Protein AF-A0A954MLD9-F1 (afdb_monomer_lite)

Foldseek 3Di:
DPPDDDPPPPDDDDDQDAALWDCDFQTDPPVLSVVLQVLLVVLAQQLFQAEEEQEDDDALQNVLQVVCQVVLQVLCVVLVHHYDYDHHADAALGAGHQEYEGGDQEDDPVRRVYAHHHLYEYETRYQALPQRHNPDDGPHQNNVSSRRHQKYKYFNHGDDSHQQQFFHSCLVVCLLLFAFNSRSRVVRHNHPPGMHIYHDRRRRSNHFFKAWPAQQDDQPDADAAKDWTDTDMDGPPPWDFQWKWKDKQNHTQDIGGPVDIDMDGCVVDDFAKIKIKMWGFTPDPNRGIYIDIDIHGHDYDD

Radius of gyration: 22.2 Å; chains: 1; bounding box: 56×37×62 Å

Sequence (302 aa):
PNGAPTADPRAPRYLLSTVLACTTGRGTTVDEALAGLRRTVEADGTHPSGTIYFERNKDVRSTTREWAFHNAARQLQQLGVNAVVEDGVIPQNQPDVAGAVIGTANFDWSKSGSTILAGAIVEHLTSFGGAMASSAGQTPLTEFLKHGAAGASGTVTEPYAIQAKFPSPFVHVHYVSGCTLVEAFYQSVTGPYQLLIVGDPLAQPWRRNFSMANMGVNTDTPLSGTVTIQPETESTEEISPAVWELYVDGQVVAAVKAADPLRWDTGRHGNGKHVLTVIARGNDRVQSIARSVLTVTVANAE

pLDDT: mean 94.09, std 6.47, range [60.91, 98.88]

Secondary structure (DSSP, 8-state):
--S-----TTS--PPP--BS---STTS--HHHHHHHHHHHHTTTT-----EEEEEE-SSHHHHHHHHHHHHHHHHHHHTT-EEEEEESSS--S-TTEEEEEEE-S---SGGG---EEEEEEEEEE-SSTT--STT--SPPTHHHHHTT-SEEEEESS---S-GGGS--TTHHHHHHTT--HHHHHHHH-S-GGGEEEEE-TT--TT---EEEEE-----SS-B-SEEEE--EEEESS---EEEEEEEETTEEEEEEETTS-EEEEGGGS-SEEEEEEEEEEESSTT--EEEEEEEEEE----

Structure (mmCIF, N/CA/C/O backbone):
data_AF-A0A954MLD9-F1
#
_entry.id   AF-A0A954MLD9-F1
#
loop_
_atom_site.group_PDB
_atom_site.id
_atom_site.type_symbol
_atom_site.label_atom_id
_atom_site.label_alt_id
_atom_site.label_comp_id
_atom_site.label_asym_id
_atom_site.label_entity_id
_atom_site.label_seq_id
_atom_site.pdbx_PDB_ins_code
_atom_site.Cartn_x
_atom_site.Cartn_y
_atom_site.Cartn_z
_atom_site.occupancy
_atom_site.B_iso_or_equiv
_atom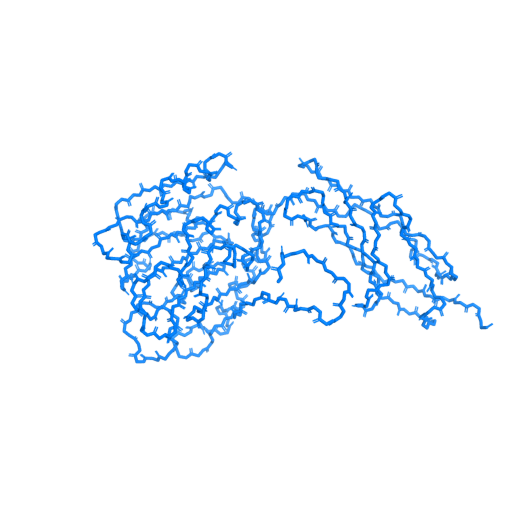_site.auth_seq_id
_atom_site.auth_comp_id
_atom_site.auth_asym_id
_atom_site.auth_atom_id
_atom_site.pdbx_PDB_model_num
ATOM 1 N N . PRO A 1 1 ? -21.170 11.539 -9.679 1.00 60.91 1 PRO A N 1
ATOM 2 C CA . PRO A 1 1 ? -20.338 11.304 -8.473 1.00 60.91 1 PRO A CA 1
ATOM 3 C C . PRO A 1 1 ? -19.258 12.389 -8.351 1.00 60.91 1 PRO A C 1
ATOM 5 O O . PRO A 1 1 ? -18.479 12.561 -9.278 1.00 60.91 1 PRO A O 1
ATOM 8 N N . ASN A 1 2 ? -19.242 13.147 -7.253 1.00 61.75 2 ASN A N 1
ATOM 9 C CA . ASN A 1 2 ? -18.217 14.166 -6.960 1.00 61.75 2 ASN A CA 1
ATOM 10 C C . ASN A 1 2 ? -17.065 13.616 -6.093 1.00 61.75 2 ASN A C 1
ATOM 12 O O . ASN A 1 2 ? -16.232 14.386 -5.631 1.00 61.75 2 ASN A O 1
ATOM 16 N N . GLY A 1 3 ? -17.050 12.302 -5.837 1.00 63.91 3 GLY A N 1
ATOM 17 C CA . GLY A 1 3 ? -16.047 11.632 -5.007 1.00 63.91 3 GLY A CA 1
ATOM 18 C C . GLY A 1 3 ? -16.242 11.795 -3.496 1.00 63.91 3 GLY A C 1
ATOM 19 O O . GLY A 1 3 ? -15.462 11.233 -2.737 1.00 63.91 3 GLY A O 1
ATOM 20 N N . ALA A 1 4 ? -17.270 12.521 -3.039 1.00 69.25 4 ALA A N 1
ATOM 21 C CA . ALA A 1 4 ? -17.536 12.678 -1.614 1.00 69.25 4 ALA A CA 1
ATOM 22 C C . ALA A 1 4 ? -18.182 11.405 -1.024 1.00 69.25 4 ALA A C 1
ATOM 24 O O . ALA A 1 4 ? -19.128 10.878 -1.625 1.00 69.25 4 ALA A O 1
ATOM 25 N N . PRO A 1 5 ? -17.729 10.926 0.152 1.00 69.38 5 PRO A N 1
ATOM 26 C CA . PRO A 1 5 ? -18.410 9.863 0.882 1.00 69.38 5 PRO A CA 1
ATOM 27 C C . PRO A 1 5 ? -19.872 10.230 1.168 1.00 69.38 5 PRO A C 1
ATOM 29 O O . PRO A 1 5 ? -20.193 11.385 1.448 1.00 69.38 5 PRO A O 1
ATOM 32 N N . THR A 1 6 ? -20.768 9.246 1.122 1.00 76.56 6 THR A N 1
ATOM 33 C CA . THR A 1 6 ? -22.191 9.430 1.432 1.00 76.56 6 THR A CA 1
ATOM 34 C C . THR A 1 6 ? -22.744 8.207 2.150 1.00 76.56 6 THR A C 1
ATOM 36 O O . THR A 1 6 ? -22.334 7.079 1.880 1.00 76.56 6 THR A O 1
ATOM 39 N N . ALA A 1 7 ? -23.689 8.440 3.060 1.00 77.75 7 ALA A N 1
ATOM 40 C CA . ALA A 1 7 ? -24.429 7.385 3.743 1.00 77.75 7 ALA A CA 1
ATOM 41 C C . ALA A 1 7 ? -25.584 6.819 2.893 1.00 77.75 7 ALA A C 1
ATOM 43 O O . ALA A 1 7 ? -26.243 5.878 3.328 1.00 77.75 7 ALA A O 1
ATOM 44 N N . ASP A 1 8 ? -25.852 7.374 1.699 1.00 83.06 8 ASP A N 1
ATOM 45 C CA . ASP A 1 8 ? -26.883 6.846 0.799 1.00 83.06 8 ASP A CA 1
ATOM 46 C C . ASP A 1 8 ? -26.492 5.430 0.334 1.00 83.06 8 ASP A C 1
ATOM 48 O O . ASP A 1 8 ? -25.513 5.277 -0.402 1.00 83.06 8 ASP A O 1
ATOM 52 N N . PRO A 1 9 ? -27.249 4.381 0.706 1.00 78.12 9 PRO A N 1
ATOM 53 C CA . PRO A 1 9 ? -26.913 3.006 0.348 1.00 78.12 9 PRO A CA 1
ATOM 54 C C . PRO A 1 9 ? -26.989 2.737 -1.161 1.00 78.12 9 PRO A C 1
ATOM 56 O O . PRO A 1 9 ? -26.477 1.717 -1.617 1.00 78.12 9 PRO A O 1
ATOM 59 N N . ARG A 1 10 ? -27.615 3.631 -1.939 1.00 85.50 10 ARG A N 1
ATOM 60 C CA . ARG A 1 10 ? -27.702 3.550 -3.405 1.00 85.50 10 ARG A CA 1
ATOM 61 C C . ARG A 1 10 ? -26.491 4.167 -4.099 1.00 85.50 10 ARG A C 1
ATOM 63 O O . ARG A 1 10 ? -26.367 4.052 -5.318 1.00 85.50 10 ARG A O 1
ATOM 70 N N . ALA A 1 11 ? -25.631 4.870 -3.363 1.00 82.75 11 ALA A N 1
ATOM 71 C CA . ALA A 1 11 ? -24.453 5.484 -3.944 1.00 82.75 11 ALA A CA 1
ATOM 72 C C . ALA A 1 11 ? -23.476 4.416 -4.466 1.00 82.75 11 ALA A C 1
ATOM 74 O O . ALA A 1 11 ? -23.322 3.363 -3.838 1.00 82.75 11 ALA A O 1
ATOM 75 N N . PRO A 1 12 ? -22.785 4.673 -5.593 1.00 79.69 12 PRO A N 1
ATOM 76 C CA . PRO A 1 12 ? -21.762 3.766 -6.090 1.00 79.69 12 PRO A CA 1
ATOM 77 C C . PRO A 1 12 ? -20.683 3.533 -5.031 1.00 79.69 12 PRO A C 1
ATOM 79 O O . PRO A 1 12 ? -20.099 4.484 -4.510 1.00 79.69 12 PRO A O 1
ATOM 82 N N . ARG A 1 13 ? -20.403 2.262 -4.736 1.00 77.44 13 ARG A N 1
ATOM 83 C CA . ARG A 1 13 ? -19.264 1.861 -3.909 1.00 77.44 13 ARG A CA 1
ATOM 84 C C . ARG A 1 13 ? -18.100 1.540 -4.829 1.00 77.44 13 ARG A C 1
ATOM 86 O O . ARG A 1 13 ? -18.171 0.593 -5.607 1.00 77.44 13 ARG A O 1
ATOM 93 N N . TYR A 1 14 ? -17.046 2.336 -4.743 1.00 76.50 14 TYR A N 1
ATOM 94 C CA . TYR A 1 14 ? -15.803 2.047 -5.442 1.00 76.50 14 TYR A CA 1
ATOM 95 C C . TYR A 1 14 ? -14.957 1.153 -4.544 1.00 76.50 14 TYR A C 1
ATOM 97 O O . TYR A 1 14 ? -14.627 1.533 -3.424 1.00 76.50 14 TYR A O 1
ATOM 105 N N . LEU A 1 15 ? -14.660 -0.051 -5.023 1.00 82.12 15 LEU A N 1
ATOM 106 C CA . LEU A 1 15 ? -13.742 -0.964 -4.360 1.00 82.12 15 LEU A CA 1
ATOM 107 C C . LEU A 1 15 ? -12.412 -0.914 -5.098 1.00 82.12 15 LEU A C 1
ATOM 109 O O . LEU A 1 15 ? -12.363 -1.041 -6.323 1.00 82.12 15 LEU A O 1
ATOM 113 N N . LEU A 1 16 ? -11.348 -0.711 -4.334 1.00 90.31 16 LEU A N 1
ATOM 114 C CA . LEU A 1 16 ? -9.990 -0.875 -4.818 1.00 90.31 16 LEU A CA 1
ATOM 115 C C . LEU A 1 16 ? -9.662 -2.371 -4.797 1.00 90.31 16 LEU A C 1
ATOM 117 O O . LEU A 1 16 ? -10.051 -3.072 -3.862 1.00 90.31 16 LEU A O 1
ATOM 121 N N . SER A 1 17 ? -8.981 -2.877 -5.822 1.00 91.19 17 SER A N 1
ATOM 122 C CA . SER A 1 17 ? -8.672 -4.306 -5.917 1.00 91.19 17 SER A CA 1
ATOM 123 C C . SER A 1 17 ? -7.288 -4.556 -6.493 1.00 91.19 17 SER A C 1
ATOM 125 O O . SER A 1 17 ? -6.897 -3.928 -7.476 1.00 91.19 17 SER A O 1
ATOM 127 N N . THR A 1 18 ? -6.597 -5.541 -5.932 1.00 94.94 18 THR A N 1
ATOM 128 C CA . THR A 1 18 ? -5.393 -6.147 -6.502 1.00 94.94 18 THR A CA 1
ATOM 129 C C . THR A 1 18 ? -5.569 -7.659 -6.539 1.00 94.94 18 THR A C 1
ATOM 131 O O . THR A 1 18 ? -6.361 -8.235 -5.787 1.00 94.94 18 THR A O 1
ATOM 134 N N . VAL A 1 19 ? -4.829 -8.323 -7.419 1.00 96.81 19 VAL A N 1
ATOM 135 C CA . VAL A 1 19 ? -4.611 -9.766 -7.310 1.00 96.81 19 VAL A CA 1
ATOM 136 C C . VAL A 1 19 ? -3.438 -9.980 -6.355 1.00 96.81 19 VAL A C 1
ATOM 138 O O . VAL A 1 19 ? -2.376 -9.417 -6.571 1.00 96.81 19 VAL A O 1
ATOM 141 N N . LEU A 1 20 ? -3.588 -10.797 -5.310 1.00 97.25 20 LEU A N 1
ATOM 142 C CA . LEU A 1 20 ? -2.489 -11.013 -4.352 1.00 97.25 20 LEU A CA 1
ATOM 143 C C . LEU A 1 20 ? -1.261 -11.647 -5.021 1.00 97.25 20 LEU A C 1
ATOM 145 O O . LEU A 1 20 ? -0.136 -11.204 -4.822 1.00 97.25 20 LEU A O 1
ATOM 149 N N . ALA A 1 21 ? -1.495 -12.671 -5.842 1.00 97.19 21 ALA A N 1
ATOM 150 C CA . ALA A 1 21 ? -0.488 -13.314 -6.674 1.00 97.19 21 ALA A CA 1
ATOM 151 C C . ALA A 1 21 ? -1.154 -14.079 -7.823 1.00 97.19 21 ALA A C 1
ATOM 153 O O . ALA A 1 21 ? -2.272 -14.583 -7.692 1.00 97.19 21 ALA A O 1
ATOM 154 N N . CYS A 1 22 ? -0.445 -14.222 -8.939 1.00 96.31 22 CYS A N 1
ATOM 155 C CA .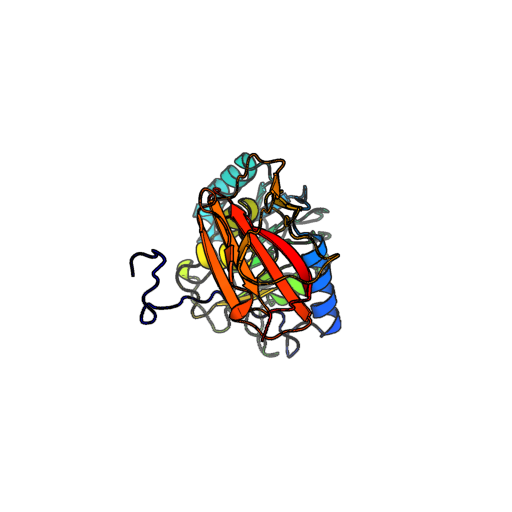 CYS A 1 22 ? -0.798 -15.179 -9.984 1.00 96.31 22 CYS A CA 1
ATOM 156 C C . CYS A 1 22 ? 0.083 -16.416 -9.808 1.00 96.31 22 CYS A C 1
ATOM 158 O O . CYS A 1 22 ? 1.293 -16.308 -9.965 1.00 96.31 22 CYS A O 1
ATOM 160 N N . THR A 1 23 ? -0.508 -17.575 -9.505 1.00 96.25 23 THR A N 1
ATOM 161 C CA . THR A 1 23 ? 0.237 -18.807 -9.169 1.00 96.25 23 THR A CA 1
ATOM 162 C C . THR A 1 23 ? 0.217 -19.877 -10.265 1.00 96.25 23 THR A C 1
ATOM 164 O O . THR A 1 23 ? 0.507 -21.048 -10.031 1.00 96.25 23 THR A O 1
ATOM 167 N N . THR A 1 24 ? -0.165 -19.490 -11.481 1.00 92.69 24 THR A N 1
ATOM 168 C CA . THR A 1 24 ? -0.255 -20.376 -12.649 1.00 92.69 24 THR A CA 1
ATOM 169 C C . THR A 1 24 ? 0.378 -19.717 -13.873 1.00 92.69 24 THR A C 1
ATOM 171 O O . THR A 1 24 ? 0.584 -18.502 -13.903 1.00 92.69 24 THR A O 1
ATOM 174 N N . GLY A 1 25 ? 0.699 -20.514 -14.897 1.00 93.44 25 GLY A N 1
ATOM 175 C CA . GLY A 1 25 ? 1.288 -20.012 -16.140 1.00 93.44 25 GLY A CA 1
ATOM 176 C C . GLY A 1 25 ? 2.636 -19.329 -15.901 1.00 93.44 25 GLY A C 1
ATOM 177 O O . GLY A 1 25 ? 3.557 -19.949 -15.379 1.00 93.44 25 GLY A O 1
ATOM 178 N N . ARG A 1 26 ? 2.747 -18.047 -16.266 1.00 94.75 26 ARG A N 1
ATOM 179 C CA . ARG A 1 26 ? 3.949 -17.212 -16.040 1.00 94.75 26 ARG A CA 1
ATOM 180 C C . ARG A 1 26 ? 4.014 -16.594 -14.631 1.00 94.75 26 ARG A C 1
ATOM 182 O O . ARG A 1 26 ? 4.772 -15.655 -14.396 1.00 94.75 26 ARG A O 1
ATOM 189 N N . GLY A 1 27 ? 3.192 -17.102 -13.720 1.00 95.00 27 GLY A N 1
ATOM 190 C CA . GLY A 1 27 ? 3.084 -16.706 -12.325 1.00 95.00 27 GLY A CA 1
ATOM 191 C C . GLY A 1 27 ? 4.309 -16.988 -11.451 1.00 95.00 27 GLY A C 1
ATOM 192 O O . GLY A 1 27 ? 5.372 -17.404 -11.922 1.00 95.00 27 GLY A O 1
ATOM 193 N N . THR A 1 28 ? 4.124 -16.760 -10.156 1.00 96.75 28 THR A N 1
ATOM 194 C CA . THR A 1 28 ? 4.993 -17.247 -9.080 1.00 96.75 28 THR A CA 1
ATOM 195 C C . THR A 1 28 ? 4.547 -18.641 -8.633 1.00 96.75 28 THR A C 1
ATOM 197 O O . THR A 1 28 ? 3.448 -19.093 -8.956 1.00 96.75 28 THR A O 1
ATOM 200 N N . THR A 1 29 ? 5.360 -19.332 -7.845 1.00 97.31 29 THR A N 1
ATOM 201 C CA . THR A 1 29 ? 4.864 -20.451 -7.032 1.00 97.31 29 THR A CA 1
ATOM 202 C C . THR A 1 29 ? 4.018 -19.928 -5.860 1.00 97.31 29 THR A C 1
ATOM 204 O O . THR A 1 29 ? 3.991 -18.727 -5.572 1.00 97.31 29 THR A O 1
ATOM 207 N N . VAL A 1 30 ? 3.303 -20.825 -5.171 1.00 97.94 30 VAL A N 1
ATOM 208 C CA . VAL A 1 30 ? 2.573 -20.472 -3.937 1.00 97.94 30 VAL A CA 1
ATOM 209 C C . VAL A 1 30 ? 3.545 -20.049 -2.833 1.00 97.94 30 VAL A C 1
ATOM 211 O O . VAL A 1 30 ? 3.277 -19.075 -2.135 1.00 97.94 30 VAL A O 1
ATOM 214 N N . ASP A 1 31 ? 4.689 -20.724 -2.708 1.00 97.94 31 ASP A N 1
ATOM 215 C CA . ASP A 1 31 ? 5.694 -20.402 -1.691 1.00 97.94 31 ASP A CA 1
ATOM 216 C C . ASP A 1 31 ? 6.342 -19.039 -1.948 1.00 97.94 31 ASP A C 1
ATOM 218 O O . ASP A 1 31 ? 6.458 -18.236 -1.024 1.00 97.94 31 ASP A O 1
ATOM 222 N N . GLU A 1 32 ? 6.679 -18.734 -3.206 1.00 97.69 32 GLU A N 1
ATOM 223 C CA . GLU A 1 32 ? 7.150 -17.404 -3.617 1.00 97.69 32 GLU A CA 1
ATOM 224 C C . GLU A 1 32 ? 6.112 -16.320 -3.296 1.00 97.69 32 GLU A C 1
ATOM 226 O O . GLU A 1 32 ? 6.462 -15.276 -2.749 1.00 97.69 32 GLU A O 1
ATOM 231 N N . ALA A 1 33 ? 4.829 -16.575 -3.581 1.00 97.81 33 ALA A N 1
ATOM 232 C CA . ALA A 1 33 ? 3.753 -15.633 -3.282 1.00 97.81 33 ALA A CA 1
ATOM 233 C C . ALA A 1 33 ? 3.624 -15.368 -1.773 1.00 97.81 33 ALA A C 1
ATOM 235 O O . ALA A 1 33 ? 3.580 -14.216 -1.344 1.00 97.81 33 ALA A O 1
ATOM 236 N N . LEU A 1 34 ? 3.595 -16.422 -0.953 1.00 98.12 34 LEU A N 1
ATOM 237 C CA . LEU A 1 34 ? 3.505 -16.290 0.503 1.00 98.12 34 LEU A CA 1
ATOM 238 C C . LEU A 1 34 ? 4.737 -15.597 1.092 1.00 98.12 34 LEU A C 1
ATOM 240 O O . LEU A 1 34 ? 4.596 -14.769 1.992 1.00 98.12 34 LEU A O 1
ATOM 244 N N . ALA A 1 35 ? 5.934 -15.916 0.594 1.00 97.94 35 ALA A N 1
ATOM 245 C CA . ALA A 1 35 ? 7.171 -15.268 1.014 1.00 97.94 35 ALA A CA 1
ATOM 246 C C . ALA A 1 35 ? 7.173 -13.774 0.656 1.00 97.94 35 ALA A C 1
ATOM 248 O O . ALA A 1 35 ? 7.493 -12.949 1.511 1.00 97.94 35 ALA A O 1
ATOM 249 N N . GLY A 1 36 ? 6.750 -13.416 -0.561 1.00 97.31 36 GLY A N 1
ATOM 250 C CA . GLY A 1 36 ? 6.640 -12.024 -1.006 1.00 97.31 36 GLY A CA 1
ATOM 251 C C . GLY A 1 36 ? 5.645 -11.204 -0.179 1.00 97.31 36 GLY A C 1
ATOM 252 O O . GLY A 1 36 ? 5.965 -10.094 0.246 1.00 97.31 36 GLY A O 1
ATOM 253 N N . LEU A 1 37 ? 4.470 -11.767 0.127 1.00 97.31 37 LEU A N 1
ATOM 254 C CA . LEU A 1 37 ? 3.472 -11.105 0.979 1.00 97.31 37 LEU A CA 1
ATOM 255 C C . LEU A 1 37 ? 3.995 -10.901 2.409 1.00 97.31 37 LEU A C 1
ATOM 257 O O . LEU A 1 37 ? 3.907 -9.800 2.941 1.00 97.31 37 LEU A O 1
ATOM 261 N N . ARG A 1 38 ? 4.613 -11.922 3.021 1.00 97.81 38 ARG A N 1
ATOM 262 C CA . ARG A 1 38 ? 5.209 -11.797 4.367 1.00 97.81 38 ARG A CA 1
ATOM 263 C C . ARG A 1 38 ? 6.307 -10.737 4.413 1.00 97.81 38 ARG A C 1
ATOM 265 O O . ARG A 1 38 ? 6.295 -9.892 5.299 1.00 97.81 38 ARG A O 1
ATOM 272 N N . ARG A 1 39 ? 7.196 -10.741 3.416 1.00 97.25 39 ARG A N 1
ATOM 273 C CA . ARG A 1 39 ? 8.247 -9.728 3.257 1.00 97.25 39 ARG A CA 1
ATOM 274 C C . ARG A 1 39 ? 7.673 -8.316 3.140 1.00 97.25 39 ARG A C 1
ATOM 276 O O . ARG A 1 39 ? 8.288 -7.360 3.593 1.00 97.25 39 ARG A O 1
ATOM 283 N N . THR A 1 40 ? 6.516 -8.178 2.503 1.00 96.56 40 THR A N 1
ATOM 284 C CA . THR A 1 40 ? 5.863 -6.881 2.327 1.00 96.56 40 THR A CA 1
ATOM 285 C C . THR A 1 40 ? 5.303 -6.350 3.642 1.00 96.56 40 THR A C 1
ATOM 287 O O . THR A 1 40 ? 5.550 -5.194 3.966 1.00 96.56 40 THR A O 1
ATOM 290 N N . VAL A 1 41 ? 4.665 -7.208 4.444 1.00 95.69 41 VAL A N 1
ATOM 291 C CA . VAL A 1 41 ? 4.177 -6.851 5.789 1.00 95.69 41 VAL A CA 1
ATOM 292 C C . VAL A 1 41 ? 5.311 -6.347 6.687 1.00 95.69 41 VAL A C 1
ATOM 294 O O . VAL A 1 41 ? 5.126 -5.398 7.443 1.00 95.69 41 VAL A O 1
ATOM 297 N N . GLU A 1 42 ? 6.503 -6.940 6.589 1.00 96.19 42 GLU A N 1
ATOM 298 C CA . GLU A 1 42 ? 7.684 -6.510 7.352 1.00 96.19 42 GLU A CA 1
ATOM 299 C C . GLU A 1 42 ? 8.185 -5.106 6.971 1.00 96.19 42 GLU A C 1
ATOM 301 O O . GLU A 1 42 ? 8.936 -4.505 7.736 1.00 96.19 42 GLU A O 1
ATOM 306 N N . ALA A 1 43 ? 7.784 -4.569 5.813 1.00 96.88 43 ALA A N 1
ATOM 307 C CA . ALA A 1 43 ? 8.200 -3.248 5.350 1.00 96.88 43 ALA A CA 1
ATOM 308 C C . ALA A 1 43 ? 7.325 -2.106 5.886 1.00 96.88 43 ALA A C 1
ATOM 310 O O . ALA A 1 43 ? 7.752 -0.949 5.837 1.00 96.88 43 ALA A O 1
ATOM 311 N N . ASP A 1 44 ? 6.118 -2.393 6.374 1.00 95.38 44 ASP A N 1
ATOM 312 C CA . ASP A 1 44 ? 5.148 -1.367 6.756 1.00 95.38 44 ASP A CA 1
ATOM 313 C C . ASP A 1 44 ? 5.673 -0.449 7.863 1.00 95.38 44 ASP A C 1
ATOM 315 O O . ASP A 1 44 ? 6.047 -0.891 8.947 1.00 95.38 44 ASP A O 1
ATOM 319 N N . GLY A 1 45 ? 5.672 0.858 7.593 1.00 94.06 45 GLY A N 1
ATOM 320 C CA . GLY A 1 45 ? 6.167 1.876 8.526 1.00 94.06 45 GLY A CA 1
ATOM 321 C C . GLY A 1 45 ? 7.676 1.847 8.782 1.00 94.06 45 GLY A C 1
ATOM 322 O O . GLY A 1 45 ? 8.141 2.542 9.679 1.00 94.06 45 GLY A O 1
ATOM 323 N N . THR A 1 46 ? 8.455 1.076 8.016 1.00 95.62 46 THR A N 1
ATOM 324 C CA . THR A 1 46 ? 9.922 1.029 8.174 1.00 95.62 46 THR A CA 1
ATOM 325 C C . THR A 1 46 ? 10.645 2.206 7.526 1.00 95.62 46 THR A C 1
ATOM 327 O O . THR A 1 46 ? 11.812 2.431 7.837 1.00 95.62 46 THR A O 1
ATOM 330 N N . HIS A 1 47 ? 9.971 2.948 6.636 1.00 95.50 47 HIS A N 1
ATOM 331 C CA . HIS A 1 47 ? 10.524 4.093 5.896 1.00 95.50 47 HIS A CA 1
ATOM 332 C C . HIS A 1 47 ? 11.868 3.746 5.217 1.00 95.50 47 HIS A C 1
ATOM 334 O O . HIS A 1 47 ? 12.905 4.317 5.561 1.00 95.50 47 HIS A O 1
ATOM 340 N N . PRO A 1 48 ? 11.886 2.795 4.259 1.00 95.81 48 PRO A N 1
ATOM 341 C CA . PRO A 1 48 ? 13.133 2.280 3.696 1.00 95.81 48 PRO A CA 1
ATOM 342 C C . PRO A 1 48 ? 13.959 3.390 3.025 1.00 95.81 48 PRO A C 1
ATOM 344 O O . PRO A 1 48 ? 13.444 4.164 2.219 1.00 95.81 48 PRO A O 1
ATOM 347 N N . SER A 1 49 ? 15.263 3.435 3.322 1.00 94.19 49 SER A N 1
ATOM 348 C CA . SER A 1 49 ? 16.193 4.503 2.906 1.00 94.19 49 SER A CA 1
ATOM 349 C C . SER A 1 49 ? 16.756 4.358 1.483 1.00 94.19 49 SER A C 1
ATOM 351 O O . SER A 1 49 ? 17.766 4.984 1.161 1.00 94.19 49 SER A O 1
ATOM 353 N N . GLY A 1 50 ? 16.159 3.494 0.659 1.00 97.44 50 GLY A N 1
ATOM 354 C CA . GLY A 1 50 ? 16.634 3.207 -0.694 1.00 97.44 50 GLY A CA 1
ATOM 355 C C . GLY A 1 50 ? 16.258 4.266 -1.728 1.00 97.44 50 GLY A C 1
ATOM 356 O O . GLY A 1 50 ? 15.734 5.333 -1.401 1.00 97.44 50 GLY A O 1
ATOM 357 N N . THR A 1 51 ? 16.501 3.944 -2.996 1.00 98.81 51 THR A N 1
ATOM 358 C CA . THR A 1 51 ? 16.321 4.859 -4.129 1.00 98.81 51 THR A CA 1
ATOM 359 C C . THR A 1 51 ? 15.195 4.411 -5.058 1.00 98.81 51 THR A C 1
ATOM 361 O O . THR A 1 51 ? 15.031 3.224 -5.349 1.00 98.81 51 THR A O 1
ATOM 364 N N . ILE A 1 52 ? 14.403 5.375 -5.532 1.00 98.88 52 ILE A N 1
ATOM 365 C CA . ILE A 1 52 ? 13.384 5.180 -6.568 1.00 98.88 52 ILE A CA 1
ATOM 366 C C . ILE A 1 52 ? 13.955 5.597 -7.927 1.00 98.88 52 ILE A C 1
ATOM 368 O O . ILE A 1 52 ? 14.353 6.749 -8.115 1.00 98.88 52 ILE A O 1
ATOM 372 N N . TYR A 1 53 ? 13.971 4.671 -8.883 1.00 98.81 53 TYR A N 1
ATOM 373 C CA . TYR A 1 53 ? 14.609 4.861 -10.187 1.00 98.81 53 TYR A CA 1
ATOM 374 C C . TYR A 1 53 ? 13.588 5.101 -11.301 1.00 98.81 53 TYR A C 1
ATOM 376 O O . TYR A 1 53 ? 12.613 4.364 -11.459 1.00 98.81 53 TYR A O 1
ATOM 384 N N . PHE A 1 54 ? 13.831 6.119 -12.118 1.00 98.75 54 PHE A N 1
ATOM 385 C CA . PHE A 1 54 ? 13.085 6.390 -13.342 1.00 98.75 54 PHE A CA 1
ATOM 386 C C . PHE A 1 54 ? 14.002 6.139 -14.539 1.00 98.75 54 PHE A C 1
ATOM 388 O O . PHE A 1 54 ? 14.846 6.974 -14.871 1.00 98.75 54 PHE A O 1
ATOM 395 N N . GLU A 1 55 ? 13.829 4.981 -15.173 1.00 98.50 55 GLU A N 1
ATOM 396 C CA . GLU A 1 55 ? 14.672 4.516 -16.276 1.00 98.50 55 GLU A CA 1
ATOM 397 C C . GLU A 1 55 ? 14.243 5.165 -17.591 1.00 98.50 55 GLU A C 1
ATOM 399 O O . GLU A 1 55 ? 13.175 4.866 -18.141 1.00 98.50 55 GLU A O 1
ATOM 404 N N . ARG A 1 56 ? 15.081 6.064 -18.107 1.00 98.50 56 ARG A N 1
ATOM 405 C CA . ARG A 1 56 ? 14.869 6.760 -19.372 1.00 98.50 56 ARG A CA 1
ATOM 406 C C . ARG A 1 56 ? 15.607 6.056 -20.501 1.00 98.50 56 ARG A C 1
ATOM 408 O O . ARG A 1 56 ? 16.815 5.862 -20.481 1.00 98.50 56 ARG A O 1
ATOM 415 N N . ASN A 1 57 ? 14.883 5.740 -21.562 1.00 97.88 57 ASN A N 1
ATOM 416 C CA . ASN A 1 57 ? 15.461 5.283 -22.817 1.00 97.88 57 ASN A CA 1
ATOM 417 C C . ASN A 1 57 ? 14.586 5.679 -24.015 1.00 97.88 57 ASN A C 1
ATOM 419 O O . ASN A 1 57 ? 13.542 6.318 -23.876 1.00 97.88 57 ASN A O 1
ATOM 423 N N . LYS A 1 58 ? 15.037 5.294 -25.213 1.00 97.38 58 LYS A N 1
ATOM 424 C CA . LYS A 1 58 ? 14.414 5.654 -26.494 1.00 97.38 58 LYS A CA 1
ATOM 425 C C . LYS A 1 58 ? 13.199 4.791 -26.874 1.00 97.38 58 LYS A C 1
ATOM 427 O O . LYS A 1 58 ? 12.594 5.057 -27.910 1.00 97.38 58 LYS A O 1
ATOM 432 N N . ASP A 1 59 ? 12.845 3.760 -26.101 1.00 96.12 59 ASP A N 1
ATOM 433 C CA . ASP A 1 59 ? 11.640 2.957 -26.347 1.00 96.12 59 ASP A CA 1
ATOM 434 C C . ASP A 1 59 ? 10.389 3.801 -26.057 1.00 96.12 59 ASP A C 1
ATOM 436 O O . ASP A 1 59 ? 10.329 4.538 -25.070 1.00 96.12 59 ASP A O 1
ATOM 440 N N . VAL A 1 60 ? 9.352 3.665 -26.891 1.00 94.56 60 VAL A N 1
ATOM 441 C CA . VAL A 1 60 ? 8.052 4.327 -26.692 1.00 94.56 60 VAL A CA 1
ATOM 442 C C . VAL A 1 60 ? 7.455 4.029 -25.311 1.00 94.56 60 VAL A C 1
ATOM 444 O O . VAL A 1 60 ? 6.763 4.864 -24.728 1.00 94.56 60 VAL A O 1
ATOM 447 N N . ARG A 1 61 ? 7.768 2.861 -24.743 1.00 94.19 61 ARG A N 1
ATOM 448 C CA . ARG A 1 61 ? 7.376 2.438 -23.394 1.00 94.19 61 ARG A CA 1
ATOM 449 C C . ARG A 1 61 ? 7.993 3.287 -22.277 1.00 94.19 61 ARG A C 1
ATOM 451 O O . ARG A 1 61 ? 7.426 3.386 -21.186 1.00 94.19 61 ARG A O 1
ATOM 458 N N . SER A 1 62 ? 9.152 3.883 -22.533 1.00 96.00 62 SER A N 1
ATOM 459 C CA . SER A 1 62 ? 9.799 4.855 -21.651 1.00 96.00 62 SER A CA 1
ATOM 460 C C . SER A 1 62 ? 9.297 6.266 -21.959 1.00 96.00 62 SER A C 1
ATOM 462 O O . SER A 1 62 ? 8.712 6.919 -21.093 1.00 96.00 62 SER A O 1
ATOM 464 N N . THR A 1 63 ? 9.429 6.713 -23.213 1.00 96.44 63 THR A N 1
ATOM 465 C CA . THR A 1 63 ? 9.172 8.114 -23.602 1.00 96.44 63 THR A CA 1
ATOM 466 C C . THR A 1 63 ? 7.731 8.566 -23.340 1.00 96.44 63 THR A C 1
ATOM 468 O O . THR A 1 63 ? 7.494 9.730 -23.026 1.00 96.44 63 THR A O 1
ATOM 471 N N . THR A 1 64 ? 6.762 7.641 -23.354 1.00 94.69 64 THR A N 1
ATOM 472 C CA . THR A 1 64 ? 5.353 7.910 -22.999 1.00 94.69 64 THR A CA 1
ATOM 473 C C . THR A 1 64 ? 5.172 8.416 -21.555 1.00 94.69 64 THR A C 1
ATOM 475 O O . THR A 1 64 ? 4.227 9.160 -21.282 1.00 94.69 64 THR A O 1
ATOM 478 N N . ARG A 1 65 ? 6.076 8.058 -20.629 1.00 95.25 65 ARG A N 1
ATOM 479 C CA . ARG A 1 65 ? 6.049 8.476 -19.211 1.00 95.25 65 ARG A CA 1
ATOM 480 C C . ARG A 1 65 ? 7.064 9.563 -18.862 1.00 95.25 65 ARG A C 1
ATOM 482 O O . ARG A 1 65 ? 6.957 10.163 -17.794 1.00 95.25 65 ARG A O 1
ATOM 489 N N . GLU A 1 66 ? 8.014 9.840 -19.752 1.00 96.62 66 GLU A N 1
ATOM 490 C CA . GLU A 1 66 ? 9.171 10.698 -19.472 1.00 96.62 66 GLU A CA 1
ATOM 491 C C . GLU A 1 66 ? 8.786 12.121 -19.041 1.00 96.62 66 GLU A C 1
ATOM 493 O O . GLU A 1 66 ? 9.445 12.709 -18.183 1.00 96.62 66 GLU A O 1
ATOM 498 N N . TRP A 1 67 ? 7.659 12.641 -19.545 1.00 96.88 67 TRP A N 1
ATOM 499 C CA . TRP A 1 67 ? 7.112 13.952 -19.167 1.00 96.88 67 TRP A CA 1
ATOM 500 C C . TRP A 1 67 ? 6.960 14.147 -17.645 1.00 96.88 67 TRP A C 1
ATOM 502 O O . TRP A 1 67 ? 6.974 15.282 -17.166 1.00 96.88 67 TRP A O 1
ATOM 512 N N . ALA A 1 68 ? 6.810 13.059 -16.881 1.00 97.62 68 ALA A N 1
ATOM 513 C CA . ALA A 1 68 ? 6.601 13.089 -15.438 1.00 97.62 68 ALA A CA 1
ATOM 514 C C . ALA A 1 68 ? 7.856 12.771 -14.606 1.00 97.62 68 ALA A C 1
ATOM 516 O O . ALA A 1 68 ? 7.867 13.108 -13.423 1.00 97.62 68 ALA A O 1
ATOM 517 N N . PHE A 1 69 ? 8.909 12.172 -15.176 1.00 98.56 69 PHE A N 1
ATOM 518 C CA . PHE A 1 69 ? 10.037 11.611 -14.410 1.00 98.56 69 PHE A CA 1
ATOM 519 C C . PHE A 1 69 ? 10.707 12.633 -13.488 1.00 98.56 69 PHE A C 1
ATOM 521 O O . PHE A 1 69 ? 10.746 12.448 -12.274 1.00 98.56 69 PHE A O 1
ATOM 528 N N . HIS A 1 70 ? 11.171 13.758 -14.038 1.00 98.62 70 HIS A N 1
ATOM 529 C CA . HIS A 1 70 ? 11.863 14.775 -13.241 1.00 98.62 70 HIS A CA 1
ATOM 530 C C . HIS A 1 70 ? 10.961 15.442 -12.192 1.00 98.62 70 HIS A C 1
ATOM 532 O O . HIS A 1 70 ? 11.440 15.824 -11.124 1.00 98.62 70 HIS A O 1
ATOM 538 N N . ASN A 1 71 ? 9.662 15.579 -12.467 1.00 98.62 71 ASN A N 1
ATOM 539 C CA . ASN A 1 71 ? 8.720 16.170 -11.516 1.00 98.62 71 ASN A CA 1
ATOM 540 C C . ASN A 1 71 ? 8.387 15.205 -10.373 1.00 98.62 71 ASN A C 1
ATOM 542 O O . ASN A 1 71 ? 8.338 15.638 -9.223 1.00 98.62 71 ASN A O 1
ATOM 546 N N . ALA A 1 72 ? 8.205 13.915 -10.670 1.00 98.69 72 ALA A N 1
ATOM 547 C CA . ALA A 1 72 ? 8.016 12.881 -9.658 1.00 98.69 72 ALA A CA 1
ATOM 548 C C . ALA A 1 72 ? 9.266 12.745 -8.777 1.00 98.69 72 ALA A C 1
ATOM 550 O O . ALA A 1 72 ? 9.154 12.822 -7.556 1.00 98.69 72 ALA A O 1
ATOM 551 N N . ALA A 1 73 ? 10.459 12.663 -9.379 1.00 98.81 73 ALA A N 1
ATOM 552 C CA . ALA A 1 73 ? 11.723 12.593 -8.646 1.00 98.81 73 ALA A CA 1
ATOM 553 C C . ALA A 1 73 ? 11.923 13.791 -7.703 1.00 98.81 73 ALA A C 1
ATOM 555 O O . ALA A 1 73 ? 12.270 13.611 -6.539 1.00 98.81 73 ALA A O 1
ATOM 556 N N . ARG A 1 74 ? 11.627 15.016 -8.161 1.00 98.75 74 ARG A N 1
ATOM 557 C CA . ARG A 1 74 ? 11.710 16.221 -7.318 1.00 98.75 74 ARG A CA 1
ATOM 558 C C . ARG A 1 74 ? 10.757 16.164 -6.121 1.00 98.75 74 ARG A C 1
ATOM 560 O O . ARG A 1 74 ? 11.146 16.557 -5.027 1.00 98.75 74 ARG A O 1
ATOM 567 N N . GLN A 1 75 ? 9.521 15.701 -6.317 1.00 98.75 75 GLN A N 1
ATOM 568 C CA . GLN A 1 75 ? 8.550 15.573 -5.223 1.00 98.75 75 GLN A CA 1
ATOM 569 C C . GLN A 1 75 ? 8.971 14.499 -4.216 1.00 98.75 75 GLN A C 1
ATOM 571 O O . GLN A 1 75 ? 8.864 14.722 -3.017 1.00 98.75 75 GLN A O 1
ATOM 576 N N . LEU A 1 76 ? 9.516 13.374 -4.683 1.00 98.69 76 LEU A N 1
ATOM 577 C CA . LEU A 1 76 ? 10.071 12.336 -3.810 1.00 98.69 76 LEU A CA 1
ATOM 578 C C . LEU A 1 76 ? 11.227 12.865 -2.954 1.00 98.69 76 LEU A C 1
ATOM 580 O O . LEU A 1 76 ? 11.234 12.665 -1.744 1.00 98.69 76 LEU A O 1
ATOM 584 N N . GLN A 1 77 ? 12.142 13.628 -3.556 1.00 98.44 77 GLN A N 1
ATOM 585 C CA . GLN A 1 77 ? 13.247 14.268 -2.836 1.00 98.44 77 GLN A CA 1
ATOM 586 C C . GLN A 1 77 ? 12.748 15.284 -1.794 1.00 98.44 77 GLN A C 1
ATOM 588 O O . GLN A 1 77 ? 13.303 15.367 -0.702 1.00 98.44 77 GLN A O 1
ATOM 593 N N . GLN A 1 78 ? 11.674 16.027 -2.088 1.00 98.00 78 GLN A N 1
ATOM 594 C CA . GLN A 1 78 ? 11.023 16.923 -1.117 1.00 98.00 78 GLN A CA 1
ATOM 595 C C . GLN A 1 78 ? 10.365 16.168 0.045 1.00 98.00 78 GLN A C 1
ATOM 597 O O . GLN A 1 78 ? 10.265 16.713 1.141 1.00 98.00 78 GLN A O 1
ATOM 602 N N . LEU A 1 79 ? 9.940 14.925 -0.188 1.00 95.81 79 LEU A N 1
ATOM 603 C CA . LEU A 1 79 ? 9.436 14.007 0.835 1.00 95.81 79 LEU A CA 1
ATOM 604 C C . LEU A 1 79 ? 10.564 13.251 1.563 1.00 95.81 79 LEU A C 1
ATOM 606 O O . LEU A 1 79 ? 10.279 12.401 2.399 1.00 95.81 79 LEU A O 1
ATOM 610 N N . GLY A 1 80 ? 11.834 13.551 1.269 1.00 96.69 80 GLY A N 1
ATOM 611 C CA . GLY A 1 80 ? 12.992 12.941 1.927 1.00 96.69 80 GLY A CA 1
ATOM 612 C C . GLY A 1 80 ? 13.399 11.569 1.382 1.00 96.69 80 GLY A C 1
ATOM 613 O O . GLY A 1 80 ? 14.212 10.897 2.009 1.00 96.69 80 GLY A O 1
ATOM 614 N N . VAL A 1 81 ? 12.871 11.148 0.227 1.00 98.31 81 VAL A N 1
ATOM 615 C CA . VAL A 1 81 ? 13.214 9.868 -0.415 1.00 98.31 81 VAL A CA 1
ATOM 616 C C . VAL A 1 81 ? 14.157 10.088 -1.595 1.00 98.31 81 VAL A C 1
ATOM 618 O O . VAL A 1 81 ? 13.954 10.983 -2.421 1.00 98.31 81 VAL A O 1
ATOM 621 N N . ASN A 1 82 ? 15.186 9.244 -1.701 1.00 98.50 82 ASN A N 1
ATOM 622 C CA . ASN A 1 82 ? 16.119 9.280 -2.821 1.00 98.50 82 ASN A CA 1
ATOM 623 C C . ASN A 1 82 ? 15.397 8.910 -4.120 1.00 98.50 82 ASN A C 1
ATOM 625 O O . ASN A 1 82 ? 14.686 7.908 -4.199 1.00 98.50 82 ASN A O 1
ATOM 629 N N . ALA A 1 83 ? 15.600 9.714 -5.159 1.00 98.69 83 ALA A N 1
ATOM 630 C CA . ALA A 1 83 ? 15.037 9.458 -6.474 1.00 98.69 83 ALA A CA 1
ATOM 631 C C . ALA A 1 83 ? 15.995 9.897 -7.578 1.00 98.69 83 ALA A C 1
ATOM 633 O O . ALA A 1 83 ? 16.555 10.998 -7.512 1.00 98.69 83 ALA A O 1
ATOM 634 N N . VAL A 1 84 ? 16.148 9.051 -8.595 1.00 98.38 84 VAL A N 1
ATOM 635 C CA . VAL A 1 84 ? 17.085 9.245 -9.707 1.00 98.38 84 VAL A CA 1
ATOM 636 C C . VAL A 1 84 ? 16.358 9.060 -11.033 1.00 98.38 84 VAL A C 1
ATOM 638 O O . VAL A 1 84 ? 15.590 8.120 -11.207 1.00 98.38 84 VAL A O 1
ATOM 641 N N . VAL A 1 85 ? 16.602 9.974 -11.972 1.00 98.75 85 VAL A N 1
ATOM 642 C CA . VAL A 1 85 ? 16.256 9.798 -13.387 1.00 98.75 85 VAL A CA 1
ATOM 643 C C . VAL A 1 85 ? 17.560 9.517 -14.120 1.00 98.75 85 VAL A C 1
ATOM 645 O O . VAL A 1 85 ? 18.438 10.382 -14.123 1.00 98.75 85 VAL A O 1
ATOM 648 N N . GLU A 1 86 ? 17.691 8.343 -14.725 1.00 98.06 86 GLU A N 1
ATOM 649 C CA . GLU A 1 86 ? 18.920 7.928 -15.410 1.00 98.06 86 GLU A CA 1
ATOM 650 C C . GLU A 1 86 ? 18.644 7.297 -16.770 1.00 98.06 86 GLU A C 1
ATOM 652 O O . GLU A 1 86 ? 17.528 6.871 -17.058 1.00 98.06 86 GLU A O 1
ATOM 657 N N . ASP A 1 87 ? 19.661 7.294 -17.634 1.00 98.38 87 ASP A N 1
ATOM 658 C CA . ASP A 1 87 ? 19.567 6.661 -18.943 1.00 98.38 87 ASP A CA 1
ATOM 659 C C . ASP A 1 87 ? 19.846 5.159 -18.818 1.00 98.38 87 ASP A C 1
ATOM 661 O O . ASP A 1 87 ? 20.967 4.752 -18.511 1.00 98.38 87 ASP A O 1
ATOM 665 N N . GLY A 1 88 ? 18.834 4.337 -19.087 1.00 96.94 88 GLY A N 1
ATOM 666 C CA . GLY A 1 88 ? 18.893 2.908 -18.813 1.00 96.94 88 GLY A CA 1
ATOM 667 C C . GLY A 1 88 ? 17.595 2.157 -19.109 1.00 96.94 88 GLY A C 1
ATOM 668 O O . GLY A 1 88 ? 16.609 2.694 -19.626 1.00 96.94 88 GLY A O 1
ATOM 669 N N . VAL A 1 89 ? 17.639 0.849 -18.864 1.00 96.81 89 VAL A N 1
ATOM 670 C CA . VAL A 1 89 ? 16.494 -0.057 -19.048 1.00 96.81 89 VAL A CA 1
ATOM 671 C C . VAL A 1 89 ? 15.962 -0.526 -17.700 1.00 96.81 89 VAL A C 1
ATOM 673 O O . VAL A 1 89 ? 14.753 -0.530 -17.500 1.00 96.81 89 VAL A O 1
ATOM 676 N N . ILE A 1 90 ? 16.862 -0.936 -16.808 1.00 98.00 90 ILE A N 1
ATOM 677 C CA . ILE A 1 90 ? 16.609 -1.302 -15.413 1.00 98.00 90 ILE A CA 1
ATOM 678 C C . ILE A 1 90 ? 17.809 -0.825 -14.578 1.00 98.00 90 ILE A C 1
ATOM 680 O O . ILE A 1 90 ? 18.923 -0.846 -15.126 1.00 98.00 90 ILE A O 1
ATOM 684 N N . PRO A 1 91 ? 17.625 -0.520 -13.279 1.00 98.12 91 PRO A N 1
ATOM 685 C CA . PRO A 1 91 ? 18.716 -0.062 -12.421 1.00 98.12 91 PRO A CA 1
ATOM 686 C C . PRO A 1 91 ? 19.836 -1.101 -12.367 1.00 98.12 91 PRO A C 1
ATOM 688 O O . PRO A 1 91 ? 19.559 -2.288 -12.172 1.00 98.12 91 PRO A O 1
ATOM 691 N N . GLN A 1 92 ? 21.094 -0.686 -12.526 1.00 98.38 92 GLN A N 1
ATOM 692 C CA . GLN A 1 92 ? 22.258 -1.587 -12.567 1.00 98.38 92 GLN A CA 1
ATOM 693 C C . GLN A 1 92 ? 23.116 -1.479 -11.302 1.00 98.38 92 GLN A C 1
ATOM 695 O O . GLN A 1 92 ? 23.552 -0.390 -10.942 1.00 98.38 92 GLN A O 1
ATOM 700 N N . ASN A 1 93 ? 23.443 -2.621 -10.693 1.00 98.19 93 ASN A N 1
ATOM 701 C CA . ASN A 1 93 ? 24.305 -2.766 -9.515 1.00 98.19 93 ASN A CA 1
ATOM 702 C C . ASN A 1 93 ? 23.855 -1.927 -8.305 1.00 98.19 93 ASN A C 1
ATOM 704 O O . ASN A 1 93 ? 24.691 -1.424 -7.555 1.00 98.19 93 ASN A O 1
ATOM 708 N N . GLN A 1 94 ? 22.541 -1.770 -8.123 1.00 98.12 94 GLN A N 1
ATOM 709 C CA . GLN A 1 94 ? 21.963 -0.952 -7.056 1.00 98.12 94 GLN A CA 1
ATOM 710 C C . GLN A 1 94 ? 21.540 -1.825 -5.864 1.00 98.12 94 GLN A C 1
ATOM 712 O O . GLN A 1 94 ? 20.678 -2.694 -6.021 1.00 98.12 94 GLN A O 1
ATOM 717 N N . PRO A 1 95 ? 22.103 -1.634 -4.659 1.00 97.31 95 PRO A N 1
ATOM 718 C CA . PRO A 1 95 ? 21.808 -2.490 -3.508 1.00 97.31 95 PRO A CA 1
ATOM 719 C C . PRO A 1 95 ? 20.447 -2.199 -2.849 1.00 97.31 95 PRO A C 1
ATOM 721 O O . PRO A 1 95 ? 20.037 -2.932 -1.951 1.00 97.31 95 PRO A O 1
ATOM 724 N N . ASP A 1 96 ? 19.765 -1.130 -3.253 1.00 97.31 96 ASP A N 1
ATOM 725 C CA . ASP A 1 96 ? 18.707 -0.487 -2.476 1.00 97.31 96 ASP A CA 1
ATOM 726 C C . ASP A 1 96 ? 17.554 0.053 -3.344 1.00 97.31 96 ASP A C 1
ATOM 728 O O . ASP A 1 96 ? 17.055 1.157 -3.124 1.00 97.31 96 ASP A O 1
ATOM 732 N N . VAL A 1 97 ? 17.074 -0.722 -4.322 1.00 98.75 97 VAL A N 1
ATOM 733 C CA . VAL A 1 97 ? 15.936 -0.317 -5.166 1.00 98.75 97 VAL A CA 1
ATOM 734 C C . VAL A 1 97 ? 14.641 -0.291 -4.341 1.00 98.75 97 VAL A C 1
ATOM 736 O O . VAL A 1 97 ? 14.008 -1.324 -4.117 1.00 98.75 97 VAL A O 1
ATOM 739 N N . ALA A 1 98 ? 14.226 0.900 -3.904 1.00 98.56 98 ALA A N 1
ATOM 740 C CA . ALA A 1 98 ? 12.968 1.156 -3.189 1.00 98.56 98 ALA A CA 1
ATOM 741 C C . ALA A 1 98 ? 11.763 1.308 -4.136 1.00 98.56 98 ALA A C 1
ATOM 743 O O . ALA A 1 98 ? 10.606 1.245 -3.714 1.00 98.56 98 ALA A O 1
ATOM 744 N N . GLY A 1 99 ? 12.024 1.478 -5.430 1.00 98.75 99 GLY A N 1
ATOM 745 C CA . GLY A 1 99 ? 11.029 1.383 -6.486 1.00 98.75 99 GLY A CA 1
ATOM 746 C C . GLY A 1 99 ? 11.634 1.655 -7.856 1.00 98.75 99 GLY A C 1
ATOM 747 O O . GLY A 1 99 ? 12.735 2.199 -7.947 1.00 98.75 99 GLY A O 1
ATOM 748 N N . ALA A 1 100 ? 10.932 1.283 -8.924 1.00 98.69 100 ALA A N 1
ATOM 749 C CA . ALA A 1 100 ? 11.345 1.686 -10.264 1.00 98.69 100 ALA A CA 1
ATOM 750 C C . ALA A 1 100 ? 10.186 1.800 -11.258 1.00 98.69 100 ALA A C 1
ATOM 752 O O . ALA A 1 100 ? 9.211 1.045 -11.193 1.00 98.69 100 ALA A O 1
ATOM 753 N N . VAL A 1 101 ? 10.366 2.707 -12.219 1.00 98.25 101 VAL A N 1
ATOM 754 C CA . VAL A 1 101 ? 9.513 2.904 -13.395 1.00 98.25 101 VAL A CA 1
ATOM 755 C C . VAL A 1 101 ? 10.312 2.522 -14.638 1.00 98.25 101 VAL A C 1
ATOM 757 O O . VAL A 1 101 ? 11.242 3.230 -15.021 1.00 98.25 101 VAL A O 1
ATOM 760 N N . ILE A 1 102 ? 9.946 1.406 -15.273 1.00 97.56 102 ILE A N 1
ATOM 761 C CA . ILE A 1 102 ? 10.736 0.779 -16.347 1.00 97.56 102 ILE A CA 1
ATOM 762 C C . ILE A 1 102 ? 9.969 0.738 -17.665 1.00 97.56 102 ILE A C 1
ATOM 764 O O . ILE A 1 102 ? 8.824 0.289 -17.717 1.00 97.56 102 ILE A O 1
ATOM 768 N N . GLY A 1 103 ? 10.571 1.179 -18.769 1.00 95.56 103 GLY A N 1
ATOM 769 C CA . GLY A 1 103 ? 9.959 1.134 -20.103 1.00 95.56 103 GLY A CA 1
ATOM 770 C C . GLY A 1 103 ? 10.735 0.257 -21.077 1.00 95.56 103 GLY A C 1
ATOM 771 O O . GLY A 1 103 ? 11.632 0.758 -21.745 1.00 95.56 103 GLY A O 1
ATOM 772 N N . THR A 1 104 ? 10.389 -1.029 -21.183 1.00 95.12 104 THR A N 1
ATOM 773 C CA . THR A 1 104 ? 10.990 -1.967 -22.151 1.00 95.12 104 THR A CA 1
ATOM 774 C C . THR A 1 104 ? 10.096 -3.187 -22.373 1.00 95.12 104 THR A C 1
ATOM 776 O O . THR A 1 104 ? 9.287 -3.546 -21.519 1.00 95.12 104 THR A O 1
ATOM 779 N N . ALA A 1 105 ? 10.247 -3.847 -23.523 1.00 94.06 105 ALA A N 1
ATOM 780 C CA . ALA A 1 105 ? 9.567 -5.106 -23.810 1.00 94.06 105 ALA A CA 1
ATOM 781 C C . ALA A 1 105 ? 10.125 -6.284 -22.997 1.00 94.06 105 ALA A C 1
ATOM 783 O O . ALA A 1 105 ? 9.355 -7.119 -22.528 1.00 94.06 105 ALA A O 1
ATOM 784 N N . ASN A 1 106 ? 11.451 -6.349 -22.861 1.00 95.31 106 ASN A N 1
ATOM 785 C CA . ASN A 1 106 ? 12.169 -7.469 -22.263 1.00 95.31 106 ASN A CA 1
ATOM 786 C C . ASN A 1 106 ? 13.354 -6.968 -21.439 1.00 95.31 106 ASN A C 1
ATOM 788 O O . ASN A 1 106 ? 14.019 -6.000 -21.812 1.00 95.31 106 ASN A O 1
ATOM 792 N N . PHE A 1 107 ? 13.615 -7.660 -20.339 1.00 95.25 107 PHE A N 1
ATOM 793 C CA . PHE A 1 107 ? 14.748 -7.446 -19.446 1.00 95.25 107 PHE A CA 1
ATOM 794 C C . PHE A 1 107 ? 15.020 -8.727 -18.650 1.00 95.25 107 PHE A C 1
ATOM 796 O O . PHE A 1 107 ? 14.208 -9.654 -18.653 1.00 95.25 107 PHE A O 1
ATOM 803 N N . ASP A 1 108 ? 16.165 -8.752 -17.977 1.00 95.38 108 ASP A N 1
ATOM 804 C CA . ASP A 1 108 ? 16.604 -9.825 -17.089 1.00 95.38 108 ASP A CA 1
ATOM 805 C C . ASP A 1 108 ? 17.023 -9.175 -15.769 1.00 95.38 108 ASP A C 1
ATOM 807 O O . ASP A 1 108 ? 18.077 -8.533 -15.703 1.00 95.38 108 ASP A O 1
ATOM 811 N N . TRP A 1 109 ? 16.166 -9.265 -14.745 1.00 97.19 109 TRP A N 1
ATOM 812 C CA . TRP A 1 109 ? 16.451 -8.615 -13.466 1.00 97.19 109 TRP A CA 1
ATOM 813 C C . TRP A 1 109 ? 17.657 -9.258 -12.779 1.00 97.19 109 TRP A C 1
ATOM 815 O O . TRP A 1 109 ? 18.484 -8.551 -12.206 1.00 97.19 109 TRP A O 1
ATOM 825 N N . SER A 1 110 ? 17.817 -10.579 -12.896 1.00 96.50 110 SER A N 1
ATOM 826 C CA . SER A 1 110 ? 18.919 -11.318 -12.271 1.00 96.50 110 SER A CA 1
ATOM 827 C C . SER A 1 110 ? 20.305 -10.827 -12.713 1.00 96.50 110 SER A C 1
ATOM 829 O O . SER A 1 110 ? 21.235 -10.782 -11.907 1.00 96.50 110 SER A O 1
ATOM 831 N N . LYS A 1 111 ? 20.439 -10.379 -13.969 1.00 97.31 111 LYS A N 1
ATOM 832 C CA . LYS A 1 111 ? 21.693 -9.831 -14.517 1.00 97.31 111 LYS A CA 1
ATOM 833 C C . LYS A 1 111 ? 21.976 -8.383 -14.134 1.00 97.31 111 LYS A C 1
ATOM 835 O O . LYS A 1 111 ? 23.080 -7.918 -14.395 1.00 97.31 111 LYS A O 1
ATOM 840 N N . SER A 1 112 ? 21.015 -7.677 -13.540 1.00 97.75 112 SER A N 1
ATOM 841 C CA . SER A 1 112 ? 21.210 -6.280 -13.142 1.00 97.75 112 SER A CA 1
ATOM 842 C C . SER A 1 112 ? 22.212 -6.114 -12.002 1.00 97.75 112 SER A C 1
ATOM 844 O O . SER A 1 112 ? 22.797 -5.047 -11.864 1.00 97.75 112 SER A O 1
ATOM 846 N N . GLY A 1 113 ? 22.379 -7.136 -11.154 1.00 97.88 113 GLY A N 1
ATOM 847 C CA . GLY A 1 113 ? 23.108 -7.008 -9.889 1.00 97.88 113 GLY A CA 1
ATOM 848 C C . GLY A 1 113 ? 22.379 -6.161 -8.835 1.00 97.88 113 GLY A C 1
ATOM 849 O O . GLY A 1 113 ? 22.970 -5.850 -7.804 1.00 97.88 113 GLY A O 1
ATOM 850 N N . SER A 1 114 ? 21.120 -5.782 -9.077 1.00 98.50 114 SER A N 1
ATOM 851 C CA . SER A 1 114 ? 20.343 -4.907 -8.199 1.00 98.50 114 SER A CA 1
ATOM 852 C C . SER A 1 114 ? 19.439 -5.676 -7.236 1.00 98.50 114 SER A C 1
ATOM 854 O O . SER A 1 114 ? 18.886 -6.729 -7.562 1.00 98.50 114 SER A O 1
ATOM 856 N N . THR A 1 115 ? 19.238 -5.113 -6.047 1.00 98.38 115 THR A N 1
ATOM 857 C CA . THR A 1 115 ? 18.397 -5.677 -4.986 1.00 98.38 115 THR A CA 1
ATOM 858 C C . THR A 1 115 ? 17.152 -4.821 -4.788 1.00 98.38 115 THR A C 1
ATOM 860 O O . THR A 1 115 ? 17.248 -3.624 -4.530 1.00 98.38 115 THR A O 1
ATOM 863 N N . ILE A 1 116 ? 15.973 -5.442 -4.890 1.00 98.62 116 ILE A N 1
ATOM 864 C CA . ILE A 1 116 ? 14.688 -4.794 -4.607 1.00 98.62 116 ILE A CA 1
ATOM 865 C C . ILE A 1 116 ? 14.456 -4.806 -3.097 1.00 98.62 116 ILE A C 1
ATOM 867 O O . ILE A 1 116 ? 14.485 -5.867 -2.469 1.00 98.62 116 ILE A O 1
ATOM 871 N N . LEU A 1 117 ? 14.195 -3.649 -2.495 1.00 98.44 117 LEU A N 1
ATOM 872 C CA . LEU A 1 117 ? 13.889 -3.532 -1.068 1.00 98.44 117 LEU A CA 1
ATOM 873 C C . LEU A 1 117 ? 12.476 -4.024 -0.734 1.00 98.44 117 LEU A C 1
ATOM 875 O O . LEU A 1 117 ? 11.616 -4.181 -1.602 1.00 98.44 117 LEU A O 1
ATOM 879 N N . ALA A 1 118 ? 12.250 -4.348 0.538 1.00 98.06 118 ALA A N 1
ATOM 880 C CA . ALA A 1 118 ? 10.937 -4.753 1.029 1.00 98.06 118 ALA A CA 1
ATOM 881 C C . ALA A 1 118 ? 9.954 -3.589 0.878 1.00 98.06 118 ALA A C 1
ATOM 883 O O . ALA A 1 118 ? 10.325 -2.432 1.064 1.00 98.06 118 ALA A O 1
ATOM 884 N N . GLY A 1 119 ? 8.721 -3.889 0.467 1.00 98.06 119 GLY A N 1
ATOM 885 C CA . GLY A 1 119 ? 7.715 -2.857 0.230 1.00 98.06 119 GLY A CA 1
ATOM 886 C C . GLY A 1 119 ? 7.805 -2.152 -1.129 1.00 98.06 119 GLY A C 1
ATOM 887 O O . GLY A 1 119 ? 6.895 -1.399 -1.455 1.00 98.06 119 GLY A O 1
ATOM 888 N N . ALA A 1 120 ? 8.836 -2.384 -1.948 1.00 98.69 120 ALA A N 1
ATOM 889 C CA . ALA A 1 120 ? 9.026 -1.648 -3.198 1.00 98.69 120 ALA A CA 1
ATOM 890 C C . ALA A 1 120 ? 7.932 -1.926 -4.245 1.00 98.69 120 ALA A C 1
ATOM 892 O O . ALA A 1 120 ? 7.595 -3.081 -4.519 1.00 98.69 120 ALA A O 1
ATOM 893 N N . ILE A 1 121 ? 7.446 -0.867 -4.898 1.00 98.75 121 ILE A N 1
ATOM 894 C CA . ILE A 1 121 ? 6.708 -0.983 -6.162 1.00 98.75 121 ILE A CA 1
ATOM 895 C C . ILE A 1 121 ? 7.734 -0.965 -7.291 1.00 98.75 121 ILE A C 1
ATOM 897 O O . ILE A 1 121 ? 8.490 -0.006 -7.424 1.00 98.75 121 ILE A O 1
ATOM 901 N N . VAL A 1 122 ? 7.757 -2.003 -8.117 1.00 98.31 122 VAL A N 1
ATOM 902 C CA . VAL A 1 122 ? 8.594 -2.040 -9.322 1.00 98.31 122 VAL A CA 1
ATOM 903 C C . VAL A 1 122 ? 7.682 -2.385 -10.482 1.00 98.31 122 VAL A C 1
ATOM 905 O O . VAL A 1 122 ? 7.114 -3.474 -10.534 1.00 98.31 122 VAL A O 1
ATOM 908 N N . GLU A 1 123 ? 7.469 -1.427 -11.379 1.00 93.69 123 GLU A N 1
ATOM 909 C CA . GLU A 1 123 ? 6.502 -1.566 -12.463 1.00 93.69 123 GLU A CA 1
ATOM 910 C C . GLU A 1 123 ? 7.126 -1.283 -13.822 1.00 93.69 123 GLU A C 1
ATOM 912 O O . GLU A 1 123 ? 8.119 -0.557 -13.952 1.00 93.69 123 GLU A O 1
ATOM 917 N N . HIS A 1 124 ? 6.510 -1.862 -14.853 1.00 93.62 124 HIS A N 1
ATOM 918 C CA . HIS A 1 124 ? 6.862 -1.537 -16.217 1.00 93.62 124 HIS A CA 1
ATOM 919 C C . HIS A 1 124 ? 5.678 -1.231 -17.133 1.00 93.62 124 HIS A C 1
ATOM 921 O O . HIS A 1 124 ? 4.569 -1.748 -17.003 1.00 93.62 124 HIS A O 1
ATOM 927 N N . LEU A 1 125 ? 5.969 -0.449 -18.168 1.00 92.81 125 LEU A N 1
ATOM 928 C CA . LEU A 1 125 ? 5.074 -0.280 -19.303 1.00 92.81 125 LEU A CA 1
ATOM 929 C C . LEU A 1 125 ? 5.532 -1.233 -20.399 1.00 92.81 125 LEU A C 1
ATOM 931 O O . LEU A 1 125 ? 6.597 -1.061 -20.984 1.00 92.81 125 LEU A O 1
ATOM 935 N N . THR A 1 126 ? 4.713 -2.237 -20.691 1.00 89.56 126 THR A N 1
ATOM 936 C CA . THR A 1 126 ? 4.888 -3.132 -21.836 1.00 89.56 126 THR A CA 1
ATOM 937 C C . THR A 1 126 ? 3.527 -3.658 -22.301 1.00 89.56 126 THR A C 1
ATOM 939 O O . THR A 1 126 ? 2.512 -3.381 -21.663 1.00 89.56 126 THR A O 1
ATOM 942 N N . SER A 1 127 ? 3.465 -4.362 -23.431 1.00 86.50 127 SER A N 1
ATOM 943 C CA . SER A 1 127 ? 2.192 -4.786 -24.036 1.00 86.50 127 SER A CA 1
ATOM 944 C C . SER A 1 127 ? 1.527 -5.979 -23.332 1.00 86.50 127 SER A C 1
ATOM 946 O O . SER A 1 127 ? 0.318 -6.146 -23.362 1.00 86.50 127 SER A O 1
ATOM 948 N N . PHE A 1 128 ? 2.298 -6.840 -22.690 1.00 89.94 128 PHE A N 1
ATOM 949 C CA . PHE A 1 128 ? 1.830 -8.120 -22.165 1.00 89.94 128 PHE A CA 1
ATOM 950 C C . PHE A 1 128 ? 2.443 -8.422 -20.800 1.00 89.94 128 PHE A C 1
ATOM 952 O O . PHE A 1 128 ? 2.620 -9.586 -20.436 1.00 89.94 128 PHE A O 1
ATOM 959 N N . GLY A 1 129 ? 2.768 -7.381 -20.029 1.00 92.00 129 GLY A N 1
ATOM 960 C CA . GLY A 1 129 ? 3.353 -7.531 -18.694 1.00 92.00 129 GLY A CA 1
ATOM 961 C C . GLY A 1 129 ? 2.424 -8.289 -17.738 1.00 92.00 129 GLY A C 1
ATOM 962 O O . GLY A 1 129 ? 2.884 -9.015 -16.864 1.00 92.00 129 GLY A O 1
ATOM 963 N N . GLY A 1 130 ? 1.107 -8.187 -17.946 1.00 93.62 130 GLY A N 1
ATOM 964 C CA . GLY A 1 130 ? 0.069 -8.865 -17.163 1.00 93.62 130 GLY A CA 1
ATOM 965 C C . GLY A 1 130 ? -0.516 -10.117 -17.819 1.00 93.62 130 GLY A C 1
ATOM 966 O O . GLY A 1 130 ? -1.364 -10.774 -17.222 1.00 93.62 130 GLY A O 1
ATOM 967 N N . ALA A 1 131 ? -0.094 -10.489 -19.029 1.00 93.88 131 ALA A N 1
ATOM 968 C CA . ALA A 1 131 ? -0.620 -11.677 -19.701 1.00 93.88 131 ALA A CA 1
ATOM 969 C C . ALA A 1 131 ? -0.036 -12.953 -19.073 1.00 93.88 131 ALA A C 1
ATOM 971 O O . ALA A 1 131 ? 1.106 -13.307 -19.329 1.00 93.88 131 ALA A O 1
ATOM 972 N N . MET A 1 132 ? -0.775 -13.678 -18.238 1.00 94.25 132 MET A N 1
ATOM 973 C CA . MET A 1 132 ? -0.197 -14.812 -17.489 1.00 94.25 132 MET A CA 1
ATOM 974 C C . MET A 1 132 ? -0.107 -16.131 -18.281 1.00 94.25 132 MET A C 1
ATOM 976 O O . MET A 1 132 ? 0.442 -17.111 -17.780 1.00 94.25 132 MET A O 1
ATOM 980 N N . ALA A 1 133 ? -0.584 -16.163 -19.529 1.00 90.06 133 ALA A N 1
ATOM 981 C CA . ALA A 1 133 ? -0.458 -17.323 -20.412 1.00 90.06 133 ALA A CA 1
ATOM 982 C C . ALA A 1 133 ? 1.002 -17.561 -20.841 1.00 90.06 133 ALA A C 1
ATOM 984 O O . ALA A 1 133 ? 1.730 -16.619 -21.153 1.00 90.06 133 ALA A O 1
ATOM 985 N N . SER A 1 134 ? 1.421 -18.828 -20.912 1.00 84.50 134 SER A N 1
ATOM 986 C CA . SER A 1 134 ? 2.795 -19.225 -21.265 1.00 84.50 134 SER A CA 1
ATOM 987 C C . SER A 1 134 ? 3.234 -18.804 -22.672 1.00 84.50 134 SER A C 1
ATOM 989 O O . SER A 1 134 ? 4.428 -18.691 -22.922 1.00 84.50 134 SER A O 1
ATOM 991 N N . SER A 1 135 ? 2.292 -18.535 -23.579 1.00 83.00 135 SER A N 1
ATOM 992 C CA . SER A 1 135 ? 2.557 -18.119 -24.961 1.00 83.00 135 SER A CA 1
ATOM 993 C C . SER A 1 135 ? 2.915 -16.635 -25.128 1.00 83.00 135 SER A C 1
ATOM 995 O O . SER A 1 135 ? 3.208 -16.209 -26.243 1.00 83.00 135 SER A O 1
ATOM 997 N N . ALA A 1 136 ? 2.855 -15.822 -24.069 1.00 84.75 136 ALA A N 1
ATOM 998 C CA . ALA A 1 136 ? 3.175 -14.397 -24.148 1.00 84.75 136 ALA A CA 1
ATOM 999 C C . ALA A 1 136 ? 4.699 -14.151 -24.120 1.00 84.75 136 ALA A C 1
ATOM 1001 O O . ALA A 1 136 ? 5.415 -14.743 -23.313 1.00 84.75 136 ALA A O 1
ATOM 1002 N N . GLY A 1 137 ? 5.192 -13.257 -24.990 1.00 84.69 137 GLY A N 1
ATOM 1003 C CA . GLY A 1 137 ? 6.629 -13.125 -25.292 1.00 84.69 137 GLY A CA 1
ATOM 1004 C C . GLY A 1 137 ? 7.411 -12.017 -24.573 1.00 84.69 137 GLY A C 1
ATOM 1005 O O . GLY A 1 137 ? 8.623 -11.961 -24.730 1.00 84.69 137 GLY A O 1
ATOM 1006 N N . GLN A 1 138 ? 6.752 -11.126 -23.829 1.00 91.56 138 GLN A N 1
ATOM 1007 C CA . GLN A 1 138 ? 7.415 -10.052 -23.067 1.00 91.56 138 GLN A CA 1
ATOM 1008 C C . GLN A 1 138 ? 7.671 -10.485 -21.622 1.00 91.56 138 GLN A C 1
ATOM 1010 O O . GLN A 1 138 ? 6.869 -11.260 -21.090 1.00 91.56 138 GLN A O 1
ATOM 1015 N N . THR A 1 139 ? 8.721 -9.970 -20.972 1.00 94.88 139 THR A N 1
ATOM 1016 C CA . THR A 1 139 ? 8.957 -10.228 -19.539 1.00 94.88 139 THR A CA 1
ATOM 1017 C C . THR A 1 139 ? 7.695 -9.854 -18.737 1.00 94.88 139 THR A C 1
ATOM 1019 O O . THR A 1 139 ? 7.164 -8.761 -18.942 1.00 94.88 139 THR A O 1
ATOM 1022 N N . PRO A 1 140 ? 7.150 -10.742 -17.885 1.00 96.38 140 PRO A N 1
ATOM 1023 C CA . PRO A 1 140 ? 5.952 -10.457 -17.098 1.00 96.38 140 PRO A CA 1
ATOM 1024 C C . PRO A 1 140 ? 6.263 -9.608 -15.859 1.00 96.38 140 PRO A C 1
ATOM 1026 O O . PRO A 1 140 ? 7.378 -9.627 -15.344 1.00 96.38 140 PRO A O 1
ATOM 1029 N N . LEU A 1 141 ? 5.238 -8.958 -15.304 1.00 97.00 141 LEU A N 1
ATOM 1030 C CA . LEU A 1 141 ? 5.313 -8.241 -14.023 1.00 97.00 141 LEU A CA 1
ATOM 1031 C C . LEU A 1 141 ? 5.773 -9.149 -12.869 1.00 97.00 141 LEU A C 1
ATOM 1033 O O . LEU A 1 141 ? 6.338 -8.680 -11.886 1.00 97.00 141 LEU A O 1
ATOM 1037 N N . THR A 1 142 ? 5.522 -10.458 -12.982 1.00 97.06 142 THR A N 1
ATOM 1038 C CA . THR A 1 142 ? 5.865 -11.459 -11.964 1.00 97.06 142 THR A CA 1
ATOM 1039 C C . THR A 1 142 ? 7.369 -11.638 -11.809 1.00 97.06 142 THR A C 1
ATOM 1041 O O . THR A 1 142 ? 7.793 -12.127 -10.768 1.00 97.06 142 THR A O 1
ATOM 1044 N N . GLU A 1 143 ? 8.174 -11.195 -12.779 1.00 97.38 143 GLU A N 1
ATOM 1045 C CA . GLU A 1 143 ? 9.629 -11.121 -12.637 1.00 97.38 143 GLU A CA 1
ATOM 1046 C C . GLU A 1 143 ? 10.014 -10.248 -11.436 1.00 97.38 143 GLU A C 1
ATOM 1048 O O . GLU A 1 143 ? 10.792 -10.663 -10.582 1.00 97.38 143 GLU A O 1
ATOM 1053 N N . PHE A 1 144 ? 9.389 -9.078 -11.286 1.00 98.00 144 PHE A N 1
ATOM 1054 C CA . PHE A 1 144 ? 9.656 -8.195 -10.151 1.00 98.00 144 PHE A CA 1
ATOM 1055 C C . PHE A 1 144 ? 9.219 -8.812 -8.820 1.00 98.00 144 PHE A C 1
ATOM 1057 O O . PHE A 1 144 ? 9.932 -8.698 -7.825 1.00 98.00 144 PHE A O 1
ATOM 1064 N N . LEU A 1 145 ? 8.076 -9.508 -8.805 1.00 97.94 145 LEU A N 1
ATOM 1065 C CA . LEU A 1 145 ? 7.568 -10.183 -7.605 1.00 97.94 145 LEU A CA 1
ATOM 1066 C C . LEU A 1 145 ? 8.507 -11.310 -7.153 1.00 97.94 145 LEU A C 1
ATOM 1068 O O . LEU A 1 145 ? 8.792 -11.429 -5.965 1.00 97.94 145 LEU A O 1
ATOM 1072 N N . LYS A 1 146 ? 9.054 -12.090 -8.096 1.00 97.31 146 LYS A N 1
ATOM 1073 C CA . LYS A 1 146 ? 10.065 -13.131 -7.817 1.00 97.31 146 LYS A CA 1
ATOM 1074 C C . LYS A 1 146 ? 11.347 -12.556 -7.224 1.00 97.31 146 LYS A C 1
ATOM 1076 O O . LYS A 1 146 ? 12.002 -13.215 -6.424 1.00 97.31 146 LYS A O 1
ATOM 1081 N N . HIS A 1 147 ? 11.672 -11.316 -7.578 1.00 97.62 147 HIS A N 1
ATOM 1082 C CA . HIS A 1 147 ? 12.805 -10.576 -7.030 1.00 97.62 147 HIS A CA 1
ATOM 1083 C C . HIS A 1 147 ? 12.456 -9.724 -5.797 1.00 97.62 147 HIS A C 1
ATOM 1085 O O . HIS A 1 147 ? 13.309 -8.993 -5.297 1.00 97.62 147 HIS A O 1
ATOM 1091 N N . GLY A 1 148 ? 11.240 -9.862 -5.257 1.00 96.31 148 GLY A N 1
ATOM 1092 C CA . GLY A 1 148 ? 10.851 -9.329 -3.953 1.00 96.31 148 GLY A CA 1
ATOM 1093 C C . GLY A 1 148 ? 10.026 -8.044 -3.978 1.00 96.31 148 GLY A C 1
ATOM 1094 O O . GLY A 1 148 ? 9.732 -7.528 -2.901 1.00 96.31 148 GLY A O 1
ATOM 1095 N N . ALA A 1 149 ? 9.632 -7.517 -5.140 1.00 98.31 149 ALA A N 1
ATOM 1096 C CA . ALA A 1 149 ? 8.732 -6.364 -5.185 1.00 98.31 149 ALA A CA 1
ATOM 1097 C C . ALA A 1 149 ? 7.413 -6.659 -4.447 1.00 98.31 149 ALA A C 1
ATOM 1099 O O . ALA A 1 149 ? 6.837 -7.738 -4.593 1.00 98.31 149 ALA A O 1
ATOM 1100 N N . ALA A 1 150 ? 6.926 -5.681 -3.684 1.00 98.25 150 ALA A N 1
ATOM 1101 C CA . ALA A 1 150 ? 5.646 -5.752 -2.977 1.00 98.25 150 ALA A CA 1
ATOM 1102 C C . ALA A 1 150 ? 4.452 -5.713 -3.932 1.00 98.25 150 ALA A C 1
ATOM 1104 O O . ALA A 1 150 ? 3.396 -6.287 -3.660 1.00 98.25 150 ALA A O 1
ATOM 1105 N N . GLY A 1 151 ? 4.635 -5.060 -5.077 1.00 98.25 151 GLY A N 1
ATOM 1106 C CA . GLY A 1 151 ? 3.702 -5.167 -6.176 1.00 98.25 151 GLY A CA 1
ATOM 1107 C C . GLY A 1 151 ? 4.218 -4.568 -7.470 1.00 98.25 151 GLY A C 1
ATOM 1108 O O . GLY A 1 151 ? 5.197 -3.819 -7.519 1.00 98.25 151 GLY A O 1
ATOM 1109 N N . ALA A 1 152 ? 3.517 -4.940 -8.527 1.00 98.06 152 ALA A N 1
ATOM 1110 C CA . ALA A 1 152 ? 3.777 -4.543 -9.894 1.00 98.06 152 ALA A CA 1
ATOM 1111 C C . ALA A 1 152 ? 2.450 -4.492 -10.658 1.00 98.06 152 ALA A C 1
ATOM 1113 O O . ALA A 1 152 ? 1.403 -4.944 -10.183 1.00 98.06 152 ALA A O 1
ATOM 1114 N N . SER A 1 153 ? 2.485 -3.967 -11.876 1.00 96.38 153 SER A N 1
ATOM 1115 C CA . SER A 1 153 ? 1.333 -4.029 -12.766 1.00 96.38 153 SER A CA 1
ATOM 1116 C C . SER A 1 153 ? 1.753 -4.335 -14.191 1.00 96.38 153 SER A C 1
ATOM 1118 O O . SER A 1 153 ? 2.909 -4.145 -14.570 1.00 96.38 153 SER A O 1
ATOM 1120 N N . GLY A 1 154 ? 0.810 -4.828 -14.981 1.00 93.75 154 GLY A N 1
ATOM 1121 C CA . GLY A 1 154 ? 1.036 -5.092 -16.388 1.00 93.75 154 GLY A CA 1
ATOM 1122 C C . GLY A 1 154 ? -0.269 -5.321 -17.127 1.00 93.75 154 GLY A C 1
ATOM 1123 O O . GLY A 1 154 ? -1.301 -5.652 -16.551 1.00 93.75 154 GLY A O 1
ATOM 1124 N N . THR A 1 155 ? -0.238 -5.131 -18.433 1.00 91.88 155 THR A N 1
ATOM 1125 C CA . THR A 1 155 ? -1.417 -5.244 -19.291 1.00 91.88 155 THR A CA 1
ATOM 1126 C C . THR A 1 155 ? -1.698 -6.690 -19.689 1.00 91.88 155 THR A C 1
ATOM 1128 O O . THR A 1 155 ? -0.780 -7.464 -19.967 1.00 91.88 155 THR A O 1
ATOM 1131 N N . VAL A 1 156 ? -2.978 -7.074 -19.693 1.00 89.25 156 VAL A N 1
ATOM 1132 C CA . VAL A 1 156 ? -3.413 -8.466 -19.951 1.00 89.25 156 VAL A CA 1
ATOM 1133 C C . VAL A 1 156 ? -3.669 -8.778 -21.429 1.00 89.25 156 VAL A C 1
ATOM 1135 O O . VAL A 1 156 ? -3.802 -9.939 -21.802 1.00 89.25 156 VAL A O 1
ATOM 1138 N N . THR A 1 157 ? -3.742 -7.755 -22.278 1.00 84.06 157 THR A N 1
ATOM 1139 C CA . THR A 1 157 ? -3.989 -7.853 -23.724 1.00 84.06 157 THR A CA 1
ATOM 1140 C C . THR A 1 157 ? -3.281 -6.708 -24.435 1.00 84.06 157 THR A C 1
ATOM 1142 O O . THR A 1 157 ? -3.132 -5.657 -23.811 1.00 84.06 157 THR A O 1
ATOM 1145 N N . GLU A 1 158 ? -2.926 -6.888 -25.722 1.00 75.25 158 GLU A N 1
ATOM 1146 C CA . GLU A 1 158 ? -2.150 -5.915 -26.508 1.00 75.25 158 GLU A CA 1
ATOM 1147 C C . GLU A 1 158 ? -2.740 -4.503 -26.361 1.00 75.25 158 GLU A C 1
ATOM 1149 O O . GLU A 1 158 ? -3.859 -4.220 -26.809 1.00 75.25 158 GLU A O 1
ATOM 1154 N N . PRO A 1 159 ? -1.992 -3.600 -25.726 1.00 63.25 159 PRO A N 1
ATOM 1155 C CA . PRO A 1 159 ? -2.295 -2.212 -25.627 1.00 63.25 159 PRO A CA 1
ATOM 1156 C C . PRO A 1 159 ? -1.416 -1.466 -26.625 1.00 63.25 159 PRO A C 1
ATOM 1158 O O . PRO A 1 159 ? -0.193 -1.549 -26.596 1.00 63.25 159 PRO A O 1
ATOM 1161 N N . TYR A 1 160 ? -2.018 -0.553 -27.379 1.00 75.12 160 TYR A N 1
ATOM 1162 C CA . TYR A 1 160 ? -1.257 0.617 -27.814 1.00 75.12 160 TYR A CA 1
ATOM 1163 C C . TYR A 1 160 ? -0.578 1.272 -26.595 1.00 75.12 160 TYR A C 1
ATOM 1165 O O . TYR A 1 160 ? -1.174 1.286 -25.510 1.00 75.12 160 TYR A O 1
ATOM 1173 N N . ALA A 1 161 ? 0.632 1.817 -26.758 1.00 77.88 161 ALA A N 1
ATOM 1174 C CA . ALA A 1 161 ? 1.377 2.519 -25.705 1.00 77.88 161 ALA A CA 1
ATOM 1175 C C . ALA A 1 161 ? 0.699 3.858 -25.340 1.00 77.88 161 ALA A C 1
ATOM 1177 O O . ALA A 1 161 ? 1.144 4.937 -25.709 1.00 77.88 161 ALA A O 1
ATOM 1178 N N . ILE A 1 162 ? -0.443 3.773 -24.658 1.00 84.94 162 ILE A N 1
ATOM 1179 C CA . ILE A 1 162 ? -1.276 4.905 -24.245 1.00 84.94 162 ILE A CA 1
ATOM 1180 C C . ILE A 1 162 ? -1.101 5.075 -22.742 1.00 84.94 162 ILE A C 1
ATOM 1182 O O . ILE A 1 162 ? -1.548 4.212 -21.989 1.00 84.94 162 ILE A O 1
ATOM 1186 N N . GLN A 1 163 ? -0.512 6.193 -22.311 1.00 85.12 163 GLN A N 1
ATOM 1187 C CA . GLN A 1 163 ? -0.197 6.469 -20.904 1.00 85.12 163 GLN A CA 1
ATOM 1188 C C . GLN A 1 163 ? -1.360 6.199 -19.946 1.00 85.12 163 GLN A C 1
ATOM 1190 O O . GLN A 1 163 ? -1.157 5.636 -18.881 1.00 85.12 163 GLN A O 1
ATOM 1195 N N . ALA A 1 164 ? -2.581 6.578 -20.331 1.00 88.31 164 ALA A N 1
ATOM 1196 C CA . ALA A 1 164 ? -3.750 6.552 -19.456 1.00 88.31 164 ALA A CA 1
ATOM 1197 C C . ALA A 1 164 ? -4.060 5.175 -18.835 1.00 88.31 164 ALA A C 1
ATOM 1199 O O . ALA A 1 164 ? -4.732 5.127 -17.808 1.00 88.31 164 ALA A O 1
ATOM 1200 N N . LYS A 1 165 ? -3.594 4.067 -19.429 1.00 88.62 165 LYS A N 1
ATOM 1201 C CA . LYS A 1 165 ? -3.835 2.708 -18.908 1.00 88.62 165 LYS A CA 1
ATOM 1202 C C . LYS A 1 165 ? -2.767 2.203 -17.934 1.00 88.62 165 LYS A C 1
ATOM 1204 O O . LYS A 1 165 ? -2.958 1.155 -17.328 1.00 88.62 165 LYS A O 1
ATOM 1209 N N . PHE A 1 166 ?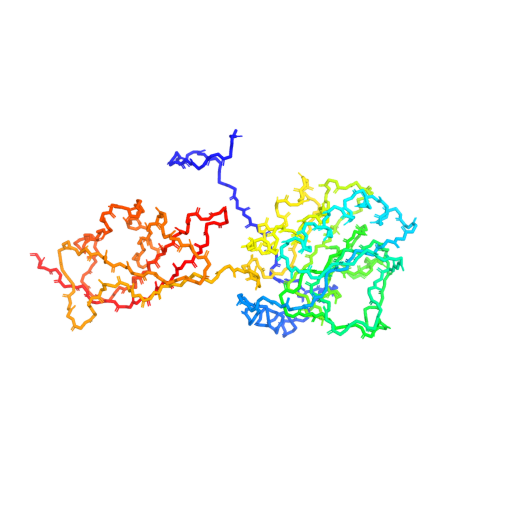 -1.646 2.909 -17.833 1.00 93.06 166 PHE A N 1
ATOM 1210 C CA . PHE A 1 166 ? -0.517 2.565 -16.978 1.00 93.06 166 PHE A CA 1
ATOM 1211 C C . PHE A 1 166 ? -0.435 3.562 -15.823 1.00 93.06 166 PHE A C 1
ATOM 1213 O O . PHE A 1 166 ? -0.909 4.696 -15.964 1.00 93.06 166 PHE A O 1
ATOM 1220 N N . PRO A 1 167 ? 0.162 3.174 -14.686 1.00 95.56 167 PRO A N 1
ATOM 1221 C CA . PRO A 1 167 ? 0.433 4.130 -13.627 1.00 95.56 167 PRO A CA 1
ATOM 1222 C C . PRO A 1 167 ? 1.331 5.248 -14.167 1.00 95.56 167 PRO A C 1
ATOM 1224 O O . PRO A 1 167 ? 2.282 5.031 -14.924 1.00 95.56 167 PRO A O 1
ATOM 1227 N N . SER A 1 168 ? 1.004 6.486 -13.815 1.00 97.19 168 SER A N 1
ATOM 1228 C CA . SER A 1 168 ? 1.953 7.581 -13.974 1.00 97.19 168 SER A CA 1
ATOM 1229 C C . SER A 1 168 ? 3.123 7.410 -12.995 1.00 97.19 168 SER A C 1
ATOM 1231 O O . SER A 1 168 ? 2.943 6.824 -11.926 1.00 97.19 168 SER A O 1
ATOM 1233 N N . PRO A 1 169 ? 4.300 7.992 -13.291 1.00 98.00 169 PRO A N 1
ATOM 1234 C CA . PRO A 1 169 ? 5.449 7.990 -12.377 1.00 98.00 169 PRO A CA 1
ATOM 1235 C C . PRO A 1 169 ? 5.146 8.531 -10.965 1.00 98.00 169 PRO A C 1
ATOM 1237 O O . PRO A 1 169 ? 5.863 8.227 -10.015 1.00 98.00 169 PRO A O 1
ATOM 1240 N N . PHE A 1 170 ? 4.053 9.288 -10.801 1.00 98.44 170 PHE A N 1
ATOM 1241 C CA . PHE A 1 170 ? 3.567 9.767 -9.506 1.00 98.44 170 PHE A CA 1
ATOM 1242 C C . PHE A 1 170 ? 2.992 8.667 -8.598 1.00 98.44 170 PHE A C 1
ATOM 1244 O O . PHE A 1 170 ? 2.728 8.953 -7.432 1.00 98.44 170 PHE A O 1
ATOM 1251 N N . VAL A 1 171 ? 2.856 7.414 -9.062 1.00 98.56 171 VAL A N 1
ATOM 1252 C CA . VAL A 1 171 ? 2.539 6.254 -8.199 1.00 98.56 171 VAL A CA 1
ATOM 1253 C C . VAL A 1 171 ? 3.449 6.214 -6.970 1.00 98.56 171 VAL A C 1
ATOM 1255 O O . VAL A 1 171 ? 2.974 6.072 -5.847 1.00 98.56 171 VAL A O 1
ATOM 1258 N N . HIS A 1 172 ? 4.742 6.471 -7.167 1.00 98.75 172 HIS A N 1
ATOM 1259 C CA . HIS A 1 172 ? 5.723 6.523 -6.091 1.00 98.75 172 HIS A CA 1
ATOM 1260 C C . HIS A 1 172 ? 5.492 7.692 -5.136 1.00 98.75 172 HIS A C 1
ATOM 1262 O O . HIS A 1 172 ? 5.681 7.536 -3.937 1.00 98.75 172 HIS A O 1
ATOM 1268 N N . VAL A 1 173 ? 5.047 8.848 -5.637 1.00 98.50 173 VAL A N 1
ATOM 1269 C CA . VAL A 1 173 ? 4.752 10.014 -4.790 1.00 98.50 173 VAL A CA 1
ATOM 1270 C C . VAL A 1 173 ? 3.561 9.726 -3.883 1.00 98.50 173 VAL A C 1
ATOM 1272 O O . VAL A 1 173 ? 3.629 10.014 -2.691 1.00 98.50 173 VAL A O 1
ATOM 1275 N N . HIS A 1 174 ? 2.493 9.119 -4.409 1.00 98.12 174 HIS A N 1
ATOM 1276 C CA . HIS A 1 174 ? 1.352 8.701 -3.588 1.00 98.12 174 HIS A CA 1
ATOM 1277 C C . HIS A 1 174 ? 1.774 7.692 -2.519 1.00 98.12 174 HIS A C 1
ATOM 1279 O O . HIS A 1 174 ? 1.420 7.848 -1.351 1.00 98.12 174 HIS A O 1
ATOM 1285 N N . TYR A 1 175 ? 2.570 6.700 -2.913 1.00 98.25 175 TYR A N 1
ATOM 1286 C CA . TYR A 1 175 ? 3.026 5.639 -2.026 1.00 98.25 175 TYR A CA 1
ATOM 1287 C C . TYR A 1 175 ? 3.934 6.159 -0.900 1.00 98.25 175 TYR A C 1
ATOM 1289 O O . TYR A 1 175 ? 3.680 5.891 0.271 1.00 98.25 175 TYR A O 1
ATOM 1297 N N . VAL A 1 176 ? 4.914 7.007 -1.230 1.00 97.94 176 VAL A N 1
ATOM 1298 C CA . VAL A 1 176 ? 5.794 7.678 -0.253 1.00 97.94 176 VAL A CA 1
ATOM 1299 C C . VAL A 1 176 ? 5.038 8.693 0.609 1.00 97.94 176 VAL A C 1
ATOM 1301 O O . VAL A 1 176 ? 5.397 8.914 1.758 1.00 97.94 176 VAL A O 1
ATOM 1304 N N . SER A 1 177 ? 3.942 9.271 0.110 1.00 95.75 177 SER A N 1
ATOM 1305 C CA . SER A 1 177 ? 3.056 10.125 0.921 1.00 95.75 177 SER A CA 1
ATOM 1306 C C . SER A 1 177 ? 2.236 9.342 1.956 1.00 95.75 177 SER A C 1
ATOM 1308 O O . SER A 1 177 ? 1.406 9.937 2.645 1.00 95.75 177 SER A O 1
ATOM 1310 N N . GLY A 1 178 ? 2.434 8.024 2.047 1.00 95.38 178 GLY A N 1
ATOM 1311 C CA . GLY A 1 178 ? 1.767 7.148 2.996 1.00 95.38 178 GLY A CA 1
ATOM 1312 C C . GLY A 1 178 ? 0.477 6.531 2.469 1.00 95.38 178 GLY A C 1
ATOM 1313 O O . GLY A 1 178 ? -0.294 6.031 3.272 1.00 95.38 178 GLY A O 1
ATOM 1314 N N . CYS A 1 179 ? 0.196 6.549 1.162 1.00 97.00 179 CYS A N 1
ATOM 1315 C CA . CYS A 1 179 ? -0.899 5.735 0.619 1.00 97.00 179 CYS A CA 1
ATOM 1316 C C . CYS A 1 179 ? -0.524 4.248 0.670 1.00 97.00 179 CYS A C 1
ATOM 1318 O O . CYS A 1 179 ? 0.649 3.900 0.536 1.00 97.00 179 CYS A O 1
ATOM 1320 N N . THR A 1 180 ? -1.513 3.368 0.790 1.00 97.31 180 THR A N 1
ATOM 1321 C CA . THR A 1 180 ? -1.312 1.935 0.531 1.00 97.31 180 THR A CA 1
ATOM 1322 C C . THR A 1 180 ? -0.953 1.692 -0.938 1.00 97.31 180 THR A C 1
ATOM 1324 O O . THR A 1 180 ? -1.203 2.536 -1.808 1.00 97.31 180 THR A O 1
ATOM 1327 N N . LEU A 1 181 ? -0.396 0.522 -1.248 1.00 98.12 181 LEU A N 1
ATOM 1328 C CA . LEU A 1 181 ? -0.039 0.143 -2.614 1.00 98.12 181 LEU A CA 1
ATOM 1329 C C . LEU A 1 181 ? -1.236 0.258 -3.558 1.00 98.12 181 LEU A C 1
ATOM 1331 O O . LEU A 1 181 ? -1.117 0.833 -4.643 1.00 98.12 181 LEU A O 1
ATOM 1335 N N . VAL A 1 182 ? -2.409 -0.232 -3.146 1.00 96.94 182 VAL A N 1
ATOM 1336 C CA . VAL A 1 182 ? -3.597 -0.166 -4.001 1.00 96.94 182 VAL A CA 1
ATOM 1337 C C . VAL A 1 182 ? -4.063 1.277 -4.221 1.00 96.94 182 VAL A C 1
ATOM 1339 O O . VAL A 1 182 ? -4.386 1.655 -5.347 1.00 96.94 182 VAL A O 1
ATOM 1342 N N . GLU A 1 183 ? -4.037 2.124 -3.194 1.00 96.12 183 GLU A N 1
ATOM 1343 C CA . GLU A 1 183 ? -4.385 3.542 -3.328 1.00 96.12 183 GLU A CA 1
ATOM 1344 C C . GLU A 1 183 ? -3.408 4.283 -4.244 1.00 96.12 183 GLU A C 1
ATOM 1346 O O . GLU A 1 183 ? -3.835 5.115 -5.047 1.00 96.12 183 GLU A O 1
ATOM 1351 N N . ALA A 1 184 ? -2.114 3.963 -4.169 1.00 97.62 184 ALA A N 1
ATOM 1352 C CA . ALA A 1 184 ? -1.094 4.544 -5.033 1.00 97.62 184 ALA A CA 1
ATOM 1353 C C . ALA A 1 184 ? -1.326 4.190 -6.513 1.00 97.62 184 ALA A C 1
ATOM 1355 O O . ALA A 1 184 ? -1.250 5.066 -7.384 1.00 97.62 184 ALA A O 1
ATOM 1356 N N . PHE A 1 185 ? -1.676 2.937 -6.823 1.00 97.25 185 PHE A N 1
ATOM 1357 C CA . PHE A 1 185 ? -2.035 2.541 -8.190 1.00 97.25 185 PHE A CA 1
ATOM 1358 C C . PHE A 1 185 ? -3.305 3.246 -8.677 1.00 97.25 185 PHE A C 1
ATOM 1360 O O . PHE A 1 185 ? -3.312 3.841 -9.754 1.00 97.25 185 PHE A O 1
ATOM 1367 N N . TYR A 1 186 ? -4.379 3.241 -7.890 1.00 94.56 186 TYR A N 1
ATOM 1368 C CA . TYR A 1 186 ? -5.651 3.821 -8.329 1.00 94.56 186 TYR A CA 1
ATOM 1369 C C . TYR A 1 186 ? -5.632 5.355 -8.407 1.00 94.56 186 TYR A C 1
ATOM 1371 O O . TYR A 1 186 ? -6.408 5.928 -9.170 1.00 94.56 186 TYR A O 1
ATOM 1379 N N . GLN A 1 187 ? -4.726 6.029 -7.692 1.00 94.25 187 GLN A N 1
ATOM 1380 C CA . GLN A 1 187 ? -4.478 7.465 -7.873 1.00 94.25 187 GLN A CA 1
ATOM 1381 C C . GLN A 1 187 ? -3.583 7.784 -9.080 1.00 94.25 187 GLN A C 1
ATOM 1383 O O . GLN A 1 187 ? -3.568 8.923 -9.543 1.00 94.25 187 GLN A O 1
ATOM 1388 N N . SER A 1 188 ? -2.854 6.800 -9.614 1.00 96.31 188 SER A N 1
ATOM 1389 C CA . SER A 1 188 ? -1.894 7.009 -10.703 1.00 96.31 188 SER A CA 1
ATOM 1390 C C . SER A 1 188 ? -2.358 6.494 -12.067 1.00 96.31 188 SER A C 1
ATOM 1392 O O . SER A 1 188 ? -1.717 6.828 -13.064 1.00 96.31 188 SER A O 1
ATOM 1394 N N . VAL A 1 189 ? -3.463 5.740 -12.143 1.00 93.44 189 VAL A N 1
ATOM 1395 C CA . VAL A 1 189 ? -4.003 5.153 -13.383 1.00 93.44 189 VAL A CA 1
ATOM 1396 C C . VAL A 1 189 ? -5.339 5.797 -13.757 1.00 93.44 189 VAL A C 1
ATOM 1398 O O . VAL A 1 189 ? -6.293 5.772 -12.987 1.00 93.44 189 VAL A O 1
ATOM 1401 N N . THR A 1 190 ? -5.453 6.325 -14.978 1.00 90.50 190 THR A N 1
ATOM 1402 C CA . THR A 1 190 ? -6.695 6.964 -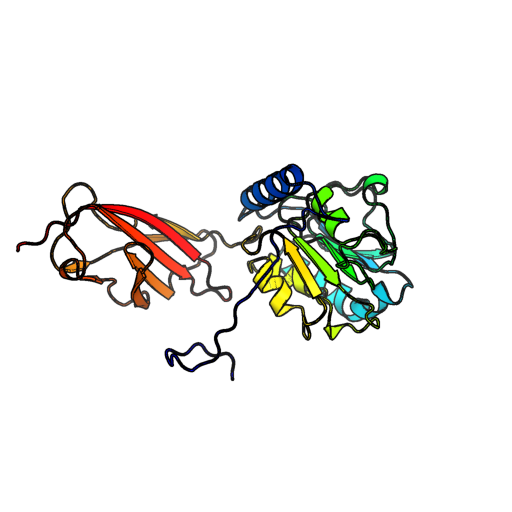15.459 1.00 90.50 190 THR A CA 1
ATOM 1403 C C . THR A 1 190 ? -7.702 5.960 -16.038 1.00 90.50 190 THR A C 1
ATOM 1405 O O . THR A 1 190 ? -8.909 6.169 -15.945 1.00 90.50 190 THR A O 1
ATOM 1408 N N . GLY A 1 191 ? -7.230 4.870 -16.648 1.00 87.06 191 GLY A N 1
ATOM 1409 C CA . GLY A 1 191 ? -8.048 3.873 -17.343 1.00 87.06 191 GLY A CA 1
ATOM 1410 C C . GLY A 1 191 ? -7.587 2.438 -17.066 1.00 87.06 191 GLY A C 1
ATOM 1411 O O . GLY A 1 191 ? -6.951 1.837 -17.932 1.00 87.06 191 GLY A O 1
ATOM 1412 N N . PRO A 1 192 ? -7.923 1.851 -15.902 1.00 83.19 192 PRO A N 1
ATOM 1413 C CA . PRO A 1 192 ? -7.355 0.578 -15.442 1.00 83.19 192 PRO A CA 1
ATOM 1414 C C . PRO A 1 192 ? -7.914 -0.673 -16.143 1.00 83.19 192 PRO A C 1
ATOM 1416 O O . PRO A 1 192 ? -7.538 -1.783 -15.791 1.00 83.19 192 PRO A O 1
ATOM 1419 N N . TYR A 1 193 ? -8.795 -0.537 -17.142 1.00 83.94 193 TYR A N 1
ATOM 1420 C CA . TYR A 1 193 ? -9.572 -1.651 -17.716 1.00 83.94 193 TYR A CA 1
ATOM 1421 C C . TYR A 1 193 ? -8.722 -2.816 -18.262 1.00 83.94 193 TYR A C 1
ATOM 1423 O O . TYR A 1 193 ? -9.180 -3.952 -18.310 1.00 83.94 193 TYR A O 1
ATOM 1431 N N . GLN A 1 194 ? -7.489 -2.540 -18.696 1.00 89.31 194 GLN A N 1
ATOM 1432 C CA . GLN A 1 194 ? -6.565 -3.544 -19.238 1.00 89.31 194 GLN A CA 1
ATOM 1433 C C . GLN A 1 194 ? -5.421 -3.890 -18.276 1.00 89.31 194 GLN A C 1
ATOM 1435 O O . GLN A 1 194 ? -4.546 -4.671 -18.652 1.00 89.31 194 GLN A O 1
ATOM 1440 N N . LEU A 1 195 ? -5.387 -3.287 -17.086 1.00 92.06 195 LEU A N 1
ATOM 1441 C CA . LEU A 1 195 ? -4.259 -3.356 -16.168 1.00 92.06 195 LEU A CA 1
ATOM 1442 C C . LEU A 1 195 ? -4.520 -4.398 -15.079 1.00 92.06 195 LEU A C 1
ATOM 1444 O O . LEU A 1 195 ? -5.468 -4.293 -14.307 1.00 92.06 195 LEU A O 1
ATOM 1448 N N . LEU A 1 196 ? -3.644 -5.392 -15.003 1.00 94.94 196 LEU A N 1
ATOM 1449 C CA . LEU A 1 196 ? -3.563 -6.312 -13.882 1.00 94.94 196 LEU A CA 1
ATOM 1450 C C . LEU A 1 196 ? -2.581 -5.737 -12.862 1.00 94.94 196 LEU A C 1
ATOM 1452 O O . LEU A 1 196 ? -1.393 -5.619 -13.156 1.00 94.94 196 LEU A O 1
ATOM 1456 N N . ILE A 1 197 ? -3.081 -5.388 -11.680 1.00 96.94 197 ILE A N 1
ATOM 1457 C CA . ILE A 1 197 ? -2.268 -4.976 -10.530 1.00 96.94 197 ILE A CA 1
ATOM 1458 C C . ILE A 1 197 ? -2.101 -6.199 -9.630 1.00 96.94 197 ILE A C 1
ATOM 1460 O O . ILE A 1 197 ? -3.101 -6.815 -9.243 1.00 96.94 197 ILE A O 1
ATOM 1464 N N . VAL A 1 198 ? -0.855 -6.553 -9.314 1.00 98.19 198 VAL A N 1
ATOM 1465 C CA . VAL A 1 198 ? -0.529 -7.727 -8.499 1.00 98.19 198 VAL A CA 1
ATOM 1466 C C . VAL A 1 198 ? 0.358 -7.332 -7.329 1.00 98.19 198 VAL A C 1
ATOM 1468 O O . VAL A 1 198 ? 1.347 -6.629 -7.529 1.00 98.19 198 VAL A O 1
ATOM 1471 N N . GLY A 1 199 ? 0.017 -7.800 -6.133 1.00 97.81 199 GLY A N 1
ATOM 1472 C CA . GLY A 1 199 ? 0.766 -7.534 -4.909 1.00 97.81 199 GLY A CA 1
ATOM 1473 C C . GLY A 1 199 ? -0.131 -7.365 -3.688 1.00 97.81 199 GLY A C 1
ATOM 1474 O O . GLY A 1 199 ? -1.361 -7.466 -3.781 1.00 97.81 199 GLY A O 1
ATOM 1475 N N . ASP A 1 200 ? 0.500 -7.082 -2.550 1.00 97.31 200 ASP A N 1
ATOM 1476 C CA . ASP A 1 200 ? -0.196 -6.794 -1.296 1.00 97.31 200 ASP A CA 1
ATOM 1477 C C . ASP A 1 200 ? -0.906 -5.430 -1.391 1.00 97.31 200 ASP A C 1
ATOM 1479 O O . ASP A 1 200 ? -0.235 -4.399 -1.484 1.00 97.31 200 ASP A O 1
ATOM 1483 N N . PRO A 1 201 ? -2.252 -5.382 -1.381 1.00 96.81 201 PRO A N 1
ATOM 1484 C CA . PRO A 1 201 ? -2.980 -4.126 -1.499 1.00 96.81 201 PRO A CA 1
ATOM 1485 C C . PRO A 1 201 ? -2.755 -3.192 -0.309 1.00 96.81 201 PRO A C 1
ATOM 1487 O O . PRO A 1 201 ? -2.908 -1.984 -0.483 1.00 96.81 201 PRO A O 1
ATOM 1490 N N . LEU A 1 202 ? -2.433 -3.735 0.870 1.00 95.81 202 LEU A N 1
ATOM 1491 C CA . LEU A 1 202 ? -2.312 -2.989 2.122 1.00 95.81 202 LEU A CA 1
ATOM 1492 C C . LEU A 1 202 ? -0.883 -2.553 2.430 1.00 95.81 202 LEU A C 1
ATOM 1494 O O . LEU A 1 202 ? -0.707 -1.799 3.382 1.00 95.81 202 LEU A O 1
ATOM 1498 N N . ALA A 1 203 ? 0.100 -2.973 1.627 1.00 97.75 203 ALA A N 1
ATOM 1499 C CA . ALA A 1 203 ? 1.483 -2.545 1.780 1.00 97.75 203 ALA A CA 1
ATOM 1500 C C . ALA A 1 203 ? 1.555 -1.022 1.905 1.00 97.75 203 ALA A C 1
ATOM 1502 O O . ALA A 1 203 ? 0.986 -0.301 1.081 1.00 97.75 203 ALA A O 1
ATOM 1503 N N . GLN A 1 204 ? 2.233 -0.537 2.937 1.00 96.94 204 GLN A N 1
ATOM 1504 C CA . GLN A 1 204 ? 2.326 0.876 3.283 1.00 96.94 204 GLN A CA 1
ATOM 1505 C C . GLN A 1 204 ? 3.688 1.178 3.957 1.00 96.94 204 GLN A C 1
ATOM 1507 O O . GLN A 1 204 ? 3.751 1.572 5.128 1.00 96.94 204 GLN A O 1
ATOM 1512 N N . PRO A 1 205 ? 4.824 1.026 3.243 1.00 97.56 205 PRO A N 1
ATOM 1513 C CA . PRO A 1 205 ? 6.162 1.113 3.835 1.00 97.56 205 PRO A CA 1
ATOM 1514 C C . PRO A 1 205 ? 6.499 2.495 4.386 1.00 97.56 205 PRO A C 1
ATOM 1516 O O . PRO A 1 205 ? 7.241 2.609 5.357 1.00 97.56 205 PRO A O 1
ATOM 1519 N N . TRP A 1 206 ? 5.912 3.536 3.790 1.00 96.56 206 TRP A N 1
ATOM 1520 C CA . TRP A 1 206 ? 6.024 4.936 4.207 1.00 96.56 206 TRP A CA 1
ATOM 1521 C C . TRP A 1 206 ? 4.785 5.430 4.963 1.00 96.56 206 TRP A C 1
ATOM 1523 O O . TRP A 1 206 ? 4.511 6.630 4.987 1.00 96.56 206 TRP A O 1
ATOM 1533 N N . ARG A 1 207 ? 3.994 4.528 5.566 1.00 93.94 207 ARG A N 1
ATOM 1534 C CA . ARG A 1 207 ? 2.891 4.960 6.434 1.00 93.94 207 ARG A CA 1
ATOM 1535 C C . ARG A 1 207 ? 3.441 5.819 7.562 1.00 93.94 207 ARG A C 1
ATOM 1537 O O . ARG A 1 207 ? 4.510 5.530 8.099 1.00 93.94 207 ARG A O 1
ATOM 1544 N N . ARG A 1 208 ? 2.685 6.835 7.952 1.00 91.44 208 ARG A N 1
ATOM 1545 C CA . ARG A 1 208 ? 3.070 7.672 9.080 1.00 91.44 208 ARG A CA 1
ATOM 1546 C C . ARG A 1 208 ? 2.928 6.914 10.399 1.00 91.44 208 ARG A C 1
ATOM 1548 O O . ARG A 1 208 ? 2.062 6.046 10.549 1.00 91.44 208 ARG A O 1
ATOM 1555 N N . ASN A 1 209 ? 3.766 7.256 11.364 1.00 90.50 209 ASN A N 1
ATOM 1556 C CA . ASN A 1 209 ? 3.778 6.670 12.696 1.00 90.50 209 ASN A CA 1
ATOM 1557 C C . ASN A 1 209 ? 2.602 7.195 13.525 1.00 90.50 209 ASN A C 1
ATOM 1559 O O . ASN A 1 209 ? 2.701 8.226 14.189 1.00 90.50 209 ASN A O 1
ATOM 1563 N N . PHE A 1 210 ? 1.489 6.464 13.463 1.00 94.94 210 PHE A N 1
ATOM 1564 C CA . PHE A 1 210 ? 0.261 6.702 14.215 1.00 94.94 210 PHE A CA 1
ATOM 1565 C C . PHE A 1 210 ? -0.285 5.367 14.734 1.00 94.94 210 PHE A C 1
ATOM 1567 O O . PHE A 1 210 ? -0.636 4.483 13.949 1.00 94.94 210 PHE A O 1
ATOM 1574 N N . SER A 1 211 ? -0.332 5.198 16.053 1.00 95.12 211 SER A N 1
ATOM 1575 C CA . SER A 1 211 ? -0.717 3.940 16.706 1.00 95.12 211 SER A CA 1
ATOM 1576 C C . SER A 1 211 ? -1.708 4.162 17.842 1.00 95.12 211 SER A C 1
ATOM 1578 O O . SER A 1 211 ? -1.908 5.271 18.338 1.00 95.12 211 SER A O 1
ATOM 1580 N N . MET A 1 212 ? -2.384 3.077 18.227 1.00 96.12 212 MET A N 1
ATOM 1581 C CA . MET A 1 212 ? -3.261 3.069 19.391 1.00 96.12 212 MET A CA 1
ATOM 1582 C C . MET A 1 212 ? -2.411 2.811 20.633 1.00 96.12 212 MET A C 1
ATOM 1584 O O . MET A 1 212 ? -1.854 1.723 20.762 1.00 96.12 212 MET A O 1
ATOM 1588 N N . ALA A 1 213 ? -2.352 3.777 21.545 1.00 95.62 213 ALA A N 1
ATOM 1589 C CA . ALA A 1 213 ? -1.655 3.633 22.819 1.00 95.62 213 ALA A CA 1
ATOM 1590 C C . ALA A 1 213 ? -2.511 2.852 23.831 1.00 95.62 213 ALA A C 1
ATOM 1592 O O . ALA A 1 213 ? -2.020 1.968 24.531 1.00 95.62 213 ALA A O 1
ATOM 1593 N N . ASN A 1 214 ? -3.815 3.140 23.880 1.00 94.25 214 ASN A N 1
ATOM 1594 C CA . ASN A 1 214 ? -4.762 2.497 24.787 1.00 94.25 214 ASN A CA 1
ATOM 1595 C C . ASN A 1 214 ? -6.166 2.488 24.168 1.00 94.25 214 ASN A C 1
ATOM 1597 O O . ASN A 1 214 ? -6.557 3.447 23.515 1.00 94.25 214 ASN A O 1
ATOM 1601 N N . MET A 1 215 ? -6.956 1.431 24.369 1.00 94.19 215 MET A N 1
ATOM 1602 C CA . MET A 1 215 ? -8.364 1.427 23.940 1.00 94.19 215 MET A CA 1
ATOM 1603 C C . MET 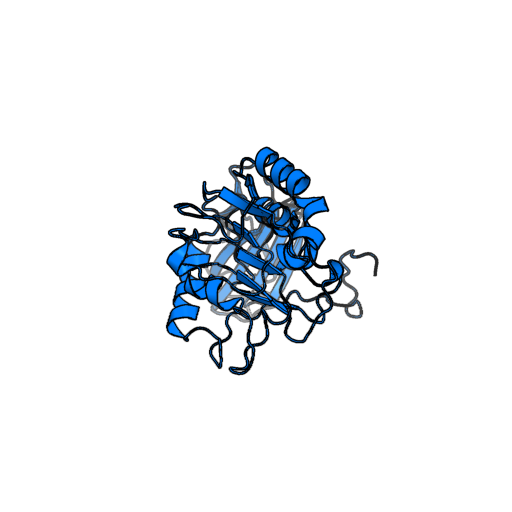A 1 215 ? -9.303 2.053 24.987 1.00 94.19 215 MET A C 1
ATOM 1605 O O . MET A 1 215 ? -10.438 2.398 24.665 1.00 94.19 215 MET A O 1
ATOM 1609 N N . GLY A 1 216 ? -8.853 2.185 26.239 1.00 91.88 216 GLY A N 1
ATOM 1610 C CA . GLY A 1 216 ? -9.664 2.722 27.333 1.00 91.88 216 GLY A CA 1
ATOM 1611 C C . GLY A 1 216 ? -10.839 1.818 27.701 1.00 91.88 216 GLY A C 1
ATOM 1612 O O . GLY A 1 216 ? -11.924 2.309 28.006 1.00 91.88 216 GLY A O 1
ATOM 1613 N N . VAL A 1 217 ? -10.641 0.498 27.627 1.00 92.38 217 VAL A N 1
ATOM 1614 C CA . VAL A 1 217 ? -11.642 -0.515 27.985 1.00 92.38 217 VAL A CA 1
ATOM 1615 C C . VAL A 1 217 ? -11.068 -1.421 29.059 1.00 92.38 217 VAL A C 1
ATOM 1617 O O . VAL A 1 217 ? -10.028 -2.042 28.855 1.00 92.38 217 VAL A O 1
ATOM 1620 N N . ASN A 1 218 ? -11.759 -1.514 30.194 1.00 89.44 218 ASN A N 1
ATOM 1621 C CA . ASN A 1 218 ? -11.421 -2.475 31.236 1.00 89.44 218 ASN A CA 1
ATOM 1622 C C . ASN A 1 218 ? -11.908 -3.873 30.822 1.00 89.44 218 ASN A C 1
ATOM 1624 O O . ASN A 1 218 ? -13.106 -4.081 30.628 1.00 89.44 218 ASN A O 1
ATOM 1628 N N . THR A 1 219 ? -10.981 -4.818 30.687 1.00 92.38 219 THR A N 1
ATOM 1629 C CA . THR A 1 219 ? -11.268 -6.211 30.316 1.00 92.38 219 THR A CA 1
ATOM 1630 C C . THR A 1 219 ? -11.381 -7.159 31.511 1.00 92.38 219 THR A C 1
ATOM 1632 O O . THR A 1 219 ? -11.741 -8.319 31.318 1.00 92.38 219 THR A O 1
ATOM 1635 N N . ASP A 1 220 ? -11.087 -6.695 32.728 1.00 92.75 220 ASP A N 1
ATOM 1636 C CA . ASP A 1 220 ? -11.023 -7.536 33.931 1.00 92.75 220 ASP A CA 1
ATOM 1637 C C . ASP A 1 220 ? -12.408 -7.872 34.490 1.00 92.75 220 ASP A C 1
ATOM 1639 O O . ASP A 1 220 ? -12.586 -8.880 35.175 1.00 92.75 220 ASP A O 1
ATOM 1643 N N . THR A 1 221 ? -13.411 -7.044 34.189 1.00 94.25 221 THR A N 1
ATOM 1644 C CA . THR A 1 221 ? -14.799 -7.271 34.598 1.00 94.25 221 THR A CA 1
ATOM 1645 C C . THR A 1 221 ? -15.729 -7.294 33.391 1.00 94.25 221 THR A C 1
ATOM 1647 O O . THR A 1 221 ? -15.516 -6.520 32.454 1.00 94.25 221 THR A O 1
ATOM 1650 N N . PRO A 1 222 ? -16.798 -8.113 33.412 1.00 96.62 222 PRO A N 1
ATOM 1651 C CA . PRO A 1 222 ? -17.804 -8.082 32.362 1.00 96.62 222 PRO A CA 1
ATOM 1652 C C . PRO A 1 222 ? -18.399 -6.683 32.173 1.00 96.62 222 PRO A C 1
ATOM 1654 O O . PRO A 1 222 ? -18.746 -5.996 33.135 1.00 96.62 222 PRO A O 1
ATOM 1657 N N . LEU A 1 223 ? -18.527 -6.279 30.916 1.00 96.69 223 LEU A N 1
ATOM 1658 C CA . LEU A 1 223 ? -19.162 -5.041 30.495 1.00 96.69 223 LEU A CA 1
ATOM 1659 C C . LEU A 1 223 ? -20.684 -5.220 30.454 1.00 96.69 223 LEU A C 1
ATOM 1661 O O . LEU A 1 223 ? -21.182 -6.300 30.136 1.00 96.69 223 LEU A O 1
ATOM 1665 N N . SER A 1 224 ? -21.433 -4.164 30.757 1.00 96.56 224 SER A N 1
ATOM 1666 C CA . SER A 1 224 ? -22.898 -4.177 30.705 1.00 96.56 224 SER A CA 1
ATOM 1667 C C . SER A 1 224 ? -23.461 -2.777 30.466 1.00 96.56 224 SER A C 1
ATOM 1669 O O . SER A 1 224 ? -22.803 -1.771 30.745 1.00 96.56 224 SER A O 1
ATOM 1671 N N . GLY A 1 225 ? -24.677 -2.703 29.922 1.00 95.56 225 GLY A N 1
ATOM 1672 C CA . GLY A 1 225 ? -25.349 -1.447 29.599 1.00 95.56 225 GLY A CA 1
ATOM 1673 C C . GLY A 1 225 ? -24.591 -0.602 28.569 1.00 95.56 225 GLY A C 1
ATOM 1674 O O . GLY A 1 225 ? -24.064 -1.115 27.580 1.00 95.56 225 GLY A O 1
ATOM 1675 N N . THR A 1 226 ? -24.555 0.715 28.787 1.00 96.00 226 THR A N 1
ATOM 1676 C CA . THR A 1 226 ? -23.822 1.653 27.923 1.00 96.00 226 THR A CA 1
ATOM 1677 C C . THR A 1 226 ? -22.387 1.831 28.408 1.00 96.00 226 THR A C 1
ATOM 1679 O O . THR A 1 226 ? -22.148 2.421 29.460 1.00 96.00 226 THR A O 1
ATOM 1682 N N . VAL A 1 227 ? -21.429 1.397 27.595 1.00 95.75 227 VAL A N 1
ATOM 1683 C CA . VAL A 1 227 ? -19.992 1.554 27.828 1.00 95.75 227 VAL A CA 1
ATOM 1684 C C . VAL A 1 227 ? -19.483 2.747 27.023 1.00 95.75 227 VAL A C 1
ATOM 1686 O O . VAL A 1 227 ? -19.769 2.870 25.833 1.00 95.75 227 VAL A O 1
ATOM 1689 N N . THR A 1 228 ? -18.722 3.636 27.658 1.00 96.06 228 THR A N 1
ATOM 1690 C CA . THR A 1 228 ? -17.984 4.692 26.948 1.00 96.06 228 THR A CA 1
ATOM 1691 C C . THR A 1 228 ? -16.553 4.223 26.739 1.00 96.06 228 THR A C 1
ATOM 1693 O O . THR A 1 228 ? -15.881 3.867 27.700 1.00 96.06 228 THR A O 1
ATOM 1696 N N . ILE A 1 229 ? -16.111 4.214 25.487 1.00 96.12 229 ILE A N 1
ATOM 1697 C CA . ILE A 1 229 ? -14.763 3.824 25.082 1.00 96.12 229 ILE A CA 1
ATOM 1698 C C . ILE A 1 229 ? -13.919 5.098 25.027 1.00 96.12 229 ILE A C 1
ATOM 1700 O O . ILE A 1 229 ? -14.320 6.072 24.385 1.00 96.12 229 ILE A O 1
ATOM 1704 N N . GLN A 1 230 ? -12.776 5.109 25.711 1.00 94.62 230 GLN A N 1
ATOM 1705 C CA . GLN A 1 230 ? -11.878 6.268 25.792 1.00 94.62 230 GLN A CA 1
ATOM 1706 C C . GLN A 1 230 ? -10.507 5.919 25.203 1.00 94.62 230 GLN A C 1
ATOM 1708 O O . GLN A 1 230 ? -9.550 5.716 25.948 1.00 94.62 230 GLN A O 1
ATOM 1713 N N . PRO A 1 231 ? -10.413 5.777 23.872 1.00 96.19 231 PRO A N 1
ATOM 1714 C CA . PRO A 1 231 ? -9.166 5.404 23.235 1.00 96.19 231 PRO A CA 1
ATOM 1715 C C . PRO A 1 231 ? -8.164 6.563 23.247 1.00 96.19 231 PRO A C 1
ATOM 1717 O O . PRO A 1 231 ? -8.530 7.735 23.149 1.00 96.19 231 PRO A O 1
ATOM 1720 N N . GLU A 1 232 ? -6.888 6.210 23.305 1.00 96.12 232 GLU A N 1
ATOM 1721 C CA . GLU A 1 232 ? -5.748 7.115 23.242 1.00 96.12 232 GLU A CA 1
ATOM 1722 C C . GLU A 1 232 ? -4.828 6.673 22.106 1.00 96.12 232 GLU A C 1
ATOM 1724 O O . GLU A 1 232 ? -4.553 5.485 21.920 1.00 96.12 232 GLU A O 1
ATOM 1729 N N . THR A 1 233 ? -4.336 7.643 21.345 1.00 96.81 233 THR A N 1
ATOM 1730 C CA . THR A 1 233 ? -3.387 7.430 20.250 1.00 96.81 233 THR A CA 1
ATOM 1731 C C . THR A 1 233 ? -2.063 8.100 20.555 1.00 96.81 233 THR A C 1
ATOM 1733 O O . THR A 1 233 ? -2.025 9.131 21.224 1.00 96.81 233 THR A O 1
ATOM 1736 N N . GLU A 1 234 ? -1.001 7.576 19.967 1.00 96.00 234 GLU A N 1
ATOM 1737 C CA . GLU A 1 234 ? 0.324 8.185 19.957 1.00 96.00 234 GLU A CA 1
ATOM 1738 C C . GLU A 1 234 ? 0.781 8.414 18.508 1.00 96.00 234 GLU A C 1
ATOM 1740 O O . GLU A 1 234 ? 0.378 7.699 17.585 1.00 96.00 234 GLU A O 1
ATOM 1745 N N . SER A 1 235 ? 1.590 9.451 18.297 1.00 94.50 235 SER A N 1
ATOM 1746 C CA . SER A 1 235 ? 2.129 9.802 16.983 1.00 94.50 235 SER A CA 1
ATOM 1747 C C . SER A 1 235 ? 3.456 10.536 17.122 1.00 94.50 235 SER A C 1
ATOM 1749 O O . SER A 1 235 ? 3.574 11.444 17.945 1.00 94.50 235 SER A O 1
ATOM 1751 N N . THR A 1 236 ? 4.421 10.217 16.258 1.00 90.25 236 THR A N 1
ATOM 1752 C CA . THR A 1 236 ? 5.678 10.981 16.126 1.00 90.25 236 THR A CA 1
ATOM 1753 C C . THR A 1 236 ? 5.632 12.017 14.999 1.00 90.25 236 THR A C 1
ATOM 1755 O O . THR A 1 236 ? 6.607 12.728 14.786 1.00 90.25 236 THR A O 1
ATOM 1758 N N . GLU A 1 237 ? 4.519 12.105 14.265 1.00 86.62 237 GLU A N 1
ATOM 1759 C CA . GLU A 1 237 ? 4.354 12.941 13.063 1.00 86.62 237 GLU A CA 1
ATOM 1760 C C . GLU A 1 237 ? 3.154 13.904 13.171 1.00 86.62 237 GLU A C 1
ATOM 1762 O O . GLU A 1 237 ? 2.507 14.227 12.176 1.00 86.62 237 GLU A O 1
ATOM 1767 N N . GLU A 1 238 ? 2.841 14.343 14.399 1.00 89.50 238 GLU A N 1
ATOM 1768 C CA . GLU A 1 238 ? 1.775 15.316 14.717 1.00 89.50 238 GLU A CA 1
ATOM 1769 C C . GLU A 1 238 ? 0.365 14.946 14.203 1.00 89.50 238 GLU A C 1
ATOM 1771 O O . GLU A 1 238 ? -0.503 15.804 14.025 1.00 89.50 238 GLU A O 1
ATOM 1776 N N . ILE A 1 239 ? 0.094 13.656 13.999 1.00 94.62 239 ILE A N 1
ATOM 1777 C CA . ILE A 1 239 ? -1.230 13.163 13.620 1.00 94.62 239 ILE A CA 1
ATOM 1778 C C . ILE A 1 239 ? -2.110 13.082 14.859 1.00 94.62 239 ILE A C 1
ATOM 1780 O O . ILE A 1 239 ? -1.724 12.531 15.889 1.00 94.62 239 ILE A O 1
ATOM 1784 N N . SER A 1 240 ? -3.324 13.609 14.736 1.00 95.44 240 SER A N 1
ATOM 1785 C CA . SER A 1 240 ? -4.369 13.478 15.748 1.00 95.44 240 SER A CA 1
ATOM 1786 C C . SER A 1 240 ? -5.583 12.757 15.166 1.00 95.44 240 SER A C 1
ATOM 1788 O O . SER A 1 240 ? -5.865 12.905 13.971 1.00 95.44 240 SER A O 1
ATOM 1790 N N . PRO A 1 241 ? -6.336 12.002 15.983 1.00 96.69 241 PRO A N 1
ATOM 1791 C CA . PRO A 1 241 ? -7.558 11.358 15.530 1.00 96.69 241 PRO A CA 1
ATOM 1792 C C . PRO A 1 241 ? -8.582 12.415 15.097 1.00 96.69 241 PRO A C 1
ATOM 1794 O O . PRO A 1 241 ? -8.836 13.389 15.802 1.00 96.69 241 PRO A O 1
ATOM 1797 N N . ALA A 1 242 ? -9.186 12.213 13.929 1.00 96.50 242 ALA A N 1
ATOM 1798 C CA . ALA A 1 242 ? -10.312 12.986 13.413 1.00 96.50 242 ALA A CA 1
ATOM 1799 C C . ALA A 1 242 ? -11.640 12.232 13.568 1.00 96.50 242 ALA A C 1
ATOM 1801 O O . ALA A 1 242 ? -12.679 12.845 13.832 1.00 96.50 242 ALA A O 1
ATOM 1802 N N . VAL A 1 243 ? -11.607 10.905 13.416 1.00 96.44 243 VAL A N 1
ATOM 1803 C CA . VAL A 1 243 ? -12.766 10.010 13.520 1.00 96.44 243 VAL A CA 1
ATOM 1804 C C . VAL A 1 243 ? -12.384 8.775 14.325 1.00 96.44 243 VAL A C 1
ATOM 1806 O O . VAL A 1 243 ? -11.313 8.206 14.117 1.00 96.44 243 VAL A O 1
ATOM 1809 N N . TRP A 1 244 ? -13.292 8.346 15.196 1.00 97.31 244 TRP A N 1
ATOM 1810 C CA . TRP A 1 244 ? -13.244 7.049 15.857 1.00 97.31 244 TRP A CA 1
ATOM 1811 C C . TRP A 1 244 ? -14.291 6.122 15.260 1.00 97.31 244 TRP A C 1
ATOM 1813 O O . TRP A 1 244 ? -15.453 6.507 15.128 1.00 97.31 244 TRP A O 1
ATOM 1823 N N . GLU A 1 245 ? -13.901 4.890 14.963 1.00 97.19 245 GLU A N 1
ATOM 1824 C CA . GLU A 1 245 ? -14.806 3.815 14.578 1.00 97.19 245 GLU A CA 1
ATOM 1825 C C . GLU A 1 245 ? -14.718 2.679 15.596 1.00 97.19 245 GLU A C 1
ATOM 1827 O O . GLU A 1 245 ? -13.629 2.249 15.980 1.00 97.19 245 GLU A O 1
ATOM 1832 N N . LEU A 1 246 ? -15.878 2.179 16.009 1.00 96.94 246 LEU A N 1
ATOM 1833 C CA . LEU A 1 246 ? -16.022 1.014 16.864 1.00 96.94 246 LEU A CA 1
ATOM 1834 C C . LEU A 1 246 ? -16.665 -0.115 16.075 1.00 96.94 246 LEU A C 1
ATOM 1836 O O . LEU A 1 246 ? -17.752 0.057 15.518 1.00 96.94 246 LEU A O 1
ATOM 1840 N N . TYR A 1 247 ? -16.034 -1.282 16.121 1.00 97.50 247 TYR A N 1
ATOM 1841 C CA . TYR A 1 247 ? -16.585 -2.520 15.605 1.00 97.50 247 TYR A CA 1
ATOM 1842 C C . TYR A 1 247 ? -16.718 -3.542 16.728 1.00 97.50 247 TYR A C 1
ATOM 1844 O O . TYR A 1 247 ? -15.807 -3.693 17.544 1.00 97.50 247 TYR A O 1
ATOM 1852 N N . VAL A 1 248 ? -17.826 -4.276 16.719 1.00 97.25 248 VAL A N 1
ATOM 1853 C CA . VAL A 1 248 ? -18.063 -5.438 17.582 1.00 97.25 248 VAL A CA 1
ATOM 1854 C C . VAL A 1 248 ? -18.301 -6.633 16.673 1.00 97.25 248 VAL A C 1
ATOM 1856 O O . VAL A 1 248 ? -19.138 -6.569 15.776 1.00 97.25 248 VAL A O 1
ATOM 1859 N N . ASP A 1 249 ? -17.499 -7.684 16.837 1.00 96.62 249 ASP A N 1
ATOM 1860 C CA . ASP A 1 249 ? -17.530 -8.900 16.009 1.00 96.62 249 ASP A CA 1
ATOM 1861 C C . ASP A 1 249 ? -17.497 -8.611 14.494 1.00 96.62 249 ASP A C 1
ATOM 1863 O O . ASP A 1 249 ? -18.146 -9.265 13.678 1.00 96.62 249 ASP A O 1
ATOM 1867 N N . GLY A 1 250 ? -16.732 -7.584 14.113 1.00 92.94 250 GLY A N 1
ATOM 1868 C CA . GLY A 1 250 ? -16.570 -7.150 12.724 1.00 92.94 250 GLY A CA 1
ATOM 1869 C C . GLY A 1 250 ? -17.697 -6.267 12.177 1.00 92.94 250 GLY A C 1
ATOM 1870 O O . GLY A 1 250 ? -17.604 -5.827 11.032 1.00 92.94 250 GLY A O 1
ATOM 1871 N N . GLN A 1 251 ? -18.731 -5.957 12.963 1.00 92.69 251 GLN A N 1
ATOM 1872 C CA . GLN A 1 251 ? -19.807 -5.043 12.568 1.00 92.69 251 GLN A CA 1
ATOM 1873 C C . GLN A 1 251 ? -19.564 -3.634 13.102 1.00 92.69 251 GLN A C 1
ATOM 1875 O O . GLN A 1 251 ? -19.244 -3.469 14.275 1.00 92.69 251 GLN A O 1
ATOM 1880 N N . VAL A 1 252 ? -19.751 -2.611 12.260 1.00 92.31 252 VAL A N 1
ATOM 1881 C CA . VAL A 1 252 ? -19.679 -1.203 12.685 1.00 92.31 252 VAL A CA 1
ATOM 1882 C C . VAL A 1 252 ? -20.801 -0.922 13.682 1.00 92.31 252 VAL A C 1
ATOM 1884 O O . VAL A 1 252 ? -21.978 -1.030 13.343 1.00 92.31 252 VAL A O 1
ATOM 1887 N N . VAL A 1 253 ? -20.431 -0.510 14.890 1.00 94.12 253 VAL A N 1
ATOM 1888 C CA . VAL A 1 253 ? -21.361 -0.108 15.954 1.00 94.12 253 VAL A CA 1
ATOM 1889 C C . VAL A 1 253 ? -21.442 1.410 16.072 1.00 94.12 253 VAL A C 1
ATOM 1891 O O . VAL A 1 253 ? -22.526 1.953 16.282 1.00 94.12 253 VAL A O 1
ATOM 1894 N N . ALA A 1 254 ? -20.315 2.104 15.915 1.00 93.44 254 ALA A N 1
ATOM 1895 C CA . ALA A 1 254 ? -20.262 3.559 15.973 1.00 93.44 254 ALA A CA 1
ATOM 1896 C C . ALA A 1 254 ? -19.166 4.111 15.057 1.00 93.44 254 ALA A C 1
ATOM 1898 O O . ALA A 1 254 ? -18.112 3.502 14.908 1.00 93.44 254 ALA A O 1
ATOM 1899 N N . ALA A 1 255 ? -19.415 5.285 14.480 1.00 94.62 255 ALA A N 1
ATOM 1900 C CA . ALA A 1 255 ? -18.423 6.105 13.796 1.00 94.62 255 ALA A CA 1
ATOM 1901 C C . ALA A 1 255 ? -18.700 7.570 14.157 1.00 94.62 255 ALA A C 1
ATOM 1903 O O . ALA A 1 255 ? -19.761 8.098 13.815 1.00 94.62 255 ALA A O 1
ATOM 1904 N N . VAL A 1 256 ? -17.797 8.204 14.904 1.00 95.44 256 VAL A N 1
ATOM 1905 C CA . VAL A 1 256 ? -18.008 9.539 15.494 1.00 95.44 256 VAL A CA 1
ATOM 1906 C C . VAL A 1 256 ? -16.790 10.430 15.284 1.00 95.44 256 VAL A C 1
ATOM 1908 O O . VAL A 1 256 ? -15.682 9.934 15.079 1.00 95.44 256 VAL A O 1
ATOM 1911 N N . LYS A 1 257 ? -16.969 11.755 15.331 1.00 95.69 257 LYS A N 1
ATOM 1912 C CA . LYS A 1 257 ? -15.824 12.677 15.307 1.00 95.69 257 LYS A CA 1
ATOM 1913 C C . LYS A 1 257 ? -15.013 12.515 16.587 1.00 95.69 257 LYS A C 1
ATOM 1915 O O . LYS A 1 257 ? -15.561 12.161 17.623 1.00 95.69 257 LYS A O 1
ATOM 1920 N N . ALA A 1 258 ? -13.730 12.856 16.542 1.00 94.12 258 ALA A N 1
ATOM 1921 C CA . ALA A 1 258 ? -12.847 12.698 17.696 1.00 94.12 258 ALA A CA 1
ATOM 1922 C C . ALA A 1 258 ? -13.272 13.487 18.950 1.00 94.12 258 ALA A C 1
ATOM 1924 O O . ALA A 1 258 ? -12.933 13.087 20.058 1.00 94.12 258 ALA A O 1
ATOM 1925 N N . ALA A 1 259 ? -14.029 14.578 18.782 1.00 93.50 259 ALA A N 1
ATOM 1926 C CA . ALA A 1 259 ? -14.579 15.368 19.886 1.00 93.50 259 ALA A CA 1
ATOM 1927 C C . ALA A 1 259 ? -15.844 14.755 20.520 1.00 93.50 259 ALA A C 1
ATOM 1929 O O . ALA A 1 259 ? -16.246 15.170 21.607 1.00 93.50 259 ALA A O 1
ATOM 1930 N N . ASP A 1 260 ? -16.480 13.799 19.843 1.00 95.19 260 ASP A N 1
ATOM 1931 C CA . ASP A 1 260 ? -17.725 13.180 20.281 1.00 95.19 260 ASP A CA 1
ATOM 1932 C C . ASP A 1 260 ? -17.432 11.879 21.055 1.00 95.19 260 ASP A C 1
ATOM 1934 O O . ASP A 1 260 ? -16.505 11.140 20.712 1.00 95.19 260 ASP A O 1
ATOM 1938 N N . PRO A 1 261 ? -18.221 11.546 22.092 1.00 93.44 261 PRO A N 1
ATOM 1939 C CA . PRO A 1 261 ? -17.987 10.345 22.884 1.00 93.44 261 PRO A CA 1
ATOM 1940 C C . PRO A 1 261 ? -18.264 9.069 22.076 1.00 93.44 261 PRO A C 1
ATOM 1942 O O . PRO A 1 261 ? -19.374 8.866 21.577 1.00 93.44 261 PRO A O 1
ATOM 1945 N N . LEU A 1 262 ? -17.287 8.158 22.028 1.00 96.69 262 LEU A N 1
ATOM 1946 C CA . LEU A 1 262 ? -17.455 6.826 21.449 1.00 96.69 262 LEU A CA 1
ATOM 1947 C C . LEU A 1 262 ? -18.178 5.918 22.451 1.00 96.69 262 LEU A C 1
ATOM 1949 O O . LEU A 1 262 ? -17.640 5.576 23.504 1.00 96.69 262 LEU A O 1
ATOM 1953 N N . ARG A 1 263 ? -19.423 5.546 22.149 1.00 96.19 263 ARG A N 1
ATOM 1954 C CA . ARG A 1 263 ? -20.273 4.753 23.049 1.00 96.19 263 ARG A CA 1
ATOM 1955 C C . ARG A 1 263 ? -20.703 3.445 22.411 1.00 96.19 263 ARG A C 1
ATOM 1957 O O . ARG A 1 263 ? -20.998 3.391 21.220 1.00 96.19 263 ARG A O 1
ATOM 1964 N N . TRP A 1 264 ? -20.812 2.422 23.247 1.00 96.62 264 TRP A N 1
ATOM 1965 C CA . TRP A 1 264 ? -21.341 1.115 22.902 1.00 96.62 264 TRP A CA 1
ATOM 1966 C C . TRP A 1 264 ? -22.498 0.752 23.826 1.00 96.62 264 TRP A C 1
ATOM 1968 O O . TRP A 1 264 ? -22.343 0.706 25.041 1.00 96.62 264 TRP A O 1
ATOM 1978 N N . ASP A 1 265 ? -23.655 0.471 23.241 1.00 96.44 265 ASP A N 1
ATOM 1979 C CA . ASP A 1 265 ? -24.776 -0.162 23.929 1.00 96.44 265 ASP A CA 1
ATOM 1980 C C . ASP A 1 265 ? -24.620 -1.690 23.854 1.00 96.44 265 ASP A C 1
ATOM 1982 O O . ASP A 1 265 ? -24.906 -2.315 22.824 1.00 96.44 265 ASP A O 1
ATOM 1986 N N . THR A 1 266 ? -24.113 -2.285 24.935 1.00 96.69 266 THR A N 1
ATOM 1987 C CA . THR A 1 266 ? -23.853 -3.731 25.007 1.00 96.69 266 THR A CA 1
ATOM 1988 C C . THR A 1 266 ? -25.140 -4.553 24.985 1.00 96.69 266 THR A C 1
ATOM 1990 O O . THR A 1 266 ? -25.087 -5.710 24.584 1.00 96.69 266 THR A O 1
ATOM 1993 N N . GLY A 1 267 ? -26.301 -3.970 25.317 1.00 95.56 267 GLY A N 1
ATOM 1994 C CA . GLY A 1 267 ? -27.604 -4.646 25.257 1.00 95.56 267 GLY A CA 1
ATOM 1995 C C . GLY A 1 267 ? -28.040 -5.027 23.838 1.00 95.56 267 GLY A C 1
ATOM 1996 O O . GLY A 1 267 ? -28.969 -5.807 23.654 1.00 95.56 267 GLY A O 1
ATOM 1997 N N . ARG A 1 268 ? -27.351 -4.510 22.813 1.00 93.69 268 ARG A N 1
ATOM 1998 C CA . ARG A 1 268 ? -27.559 -4.879 21.403 1.00 93.69 268 ARG A CA 1
ATOM 1999 C C . ARG A 1 268 ? -26.824 -6.153 20.984 1.00 93.69 268 ARG A C 1
ATOM 2001 O O . ARG A 1 268 ? -26.927 -6.550 19.827 1.00 93.69 268 ARG A O 1
ATOM 2008 N N . HIS A 1 269 ? -26.060 -6.752 21.892 1.00 94.69 269 HIS A N 1
ATOM 2009 C CA . HIS A 1 269 ? -25.264 -7.953 21.666 1.00 94.69 269 HIS A CA 1
ATOM 2010 C C . HIS A 1 269 ? -25.588 -8.980 22.759 1.00 94.69 269 HIS A C 1
ATOM 2012 O O . HIS A 1 269 ? -26.099 -8.632 23.823 1.00 94.69 269 HIS A O 1
ATOM 2018 N N . GLY A 1 270 ? -25.340 -10.260 22.479 1.00 94.38 270 GLY A N 1
ATOM 2019 C CA . GLY A 1 270 ? -25.569 -11.325 23.456 1.00 94.38 270 GLY A CA 1
ATOM 2020 C C . GLY A 1 270 ? -24.641 -11.217 24.670 1.00 94.38 270 GLY A C 1
ATOM 2021 O O . GLY A 1 270 ? -23.611 -10.557 24.628 1.00 94.38 270 GLY A O 1
ATOM 2022 N N . ASN A 1 271 ? -24.983 -11.901 25.760 1.00 96.94 271 ASN A N 1
ATOM 2023 C CA . ASN A 1 271 ? -24.023 -12.121 26.841 1.00 96.94 271 ASN A CA 1
ATOM 2024 C C . ASN A 1 271 ? -22.946 -13.118 26.380 1.00 96.94 271 ASN A C 1
ATOM 2026 O O . ASN A 1 271 ? -23.251 -14.085 25.679 1.00 96.94 271 ASN A O 1
ATOM 2030 N N . GLY A 1 272 ? -21.694 -12.914 26.795 1.00 96.88 272 GLY A N 1
ATOM 2031 C CA . GLY A 1 272 ? -20.562 -13.756 26.398 1.00 96.88 272 GLY A CA 1
ATOM 2032 C C . GLY A 1 272 ? -19.357 -12.968 25.888 1.00 96.88 272 GLY A C 1
ATOM 2033 O O . GLY A 1 272 ? -19.186 -11.795 26.203 1.00 96.88 272 GLY A O 1
ATOM 2034 N N . LYS A 1 273 ? -18.469 -13.640 25.147 1.00 97.88 273 LYS A N 1
ATOM 2035 C CA . LYS A 1 273 ? -17.241 -13.031 24.619 1.00 97.88 273 LYS A CA 1
ATOM 2036 C C . LYS A 1 273 ? -17.500 -12.323 23.293 1.00 97.88 273 LYS A C 1
ATOM 2038 O O . LYS A 1 273 ? -18.086 -12.924 22.401 1.00 97.88 273 LYS A O 1
ATOM 2043 N N . HIS A 1 274 ? -16.960 -11.117 23.157 1.00 97.81 274 HIS A N 1
ATOM 2044 C CA . HIS A 1 274 ? -17.025 -10.307 21.942 1.00 97.81 274 HIS A CA 1
ATOM 2045 C C . HIS A 1 274 ? -15.651 -9.759 21.573 1.00 97.81 274 HIS A C 1
ATOM 2047 O O . HIS A 1 274 ? -14.845 -9.441 22.454 1.00 97.81 274 HIS A O 1
ATOM 2053 N N . VAL A 1 275 ? -15.395 -9.615 20.274 1.00 98.06 275 VAL A N 1
ATOM 2054 C CA . VAL A 1 275 ? -14.188 -8.966 19.756 1.00 98.06 275 VAL A CA 1
ATOM 2055 C C . VAL A 1 275 ? -14.490 -7.499 19.494 1.00 98.06 275 VAL A C 1
ATOM 2057 O O . VAL A 1 275 ? -15.257 -7.160 18.595 1.00 98.06 275 VAL A O 1
ATOM 2060 N N . LEU A 1 276 ? -13.841 -6.627 20.256 1.00 97.56 276 LEU A N 1
ATOM 2061 C CA . LEU A 1 276 ? -13.885 -5.188 20.065 1.00 97.56 276 LEU A CA 1
ATOM 2062 C C . LEU A 1 276 ? -12.723 -4.757 19.171 1.00 97.56 276 LEU A C 1
ATOM 2064 O O . LEU A 1 276 ? -11.571 -5.094 19.441 1.00 97.56 276 LEU A O 1
ATOM 2068 N N . THR A 1 277 ? -13.007 -3.999 18.117 1.00 98.19 277 THR A N 1
ATOM 2069 C CA . THR A 1 277 ? -11.985 -3.311 17.317 1.00 98.19 277 THR A CA 1
ATOM 2070 C C . THR A 1 277 ? -12.262 -1.818 17.341 1.00 98.19 277 THR A C 1
ATOM 2072 O O . THR A 1 277 ? -13.353 -1.389 16.970 1.00 98.19 277 THR A O 1
ATOM 2075 N N . VAL A 1 278 ? -11.268 -1.030 17.743 1.00 97.81 278 VAL A N 1
ATOM 2076 C CA . VAL A 1 278 ? -11.316 0.434 17.652 1.00 97.81 278 VAL A CA 1
ATOM 2077 C C . VAL A 1 278 ? -10.323 0.889 16.601 1.00 97.81 278 VAL A C 1
ATOM 2079 O O . VAL A 1 278 ? -9.166 0.457 16.596 1.00 97.81 278 VAL A O 1
ATOM 2082 N N . ILE A 1 279 ? -10.791 1.761 15.715 1.00 97.62 279 ILE A N 1
ATOM 2083 C CA . ILE A 1 279 ? -9.996 2.402 14.674 1.00 97.62 279 ILE A CA 1
ATOM 2084 C C . ILE A 1 279 ? -10.039 3.911 14.897 1.00 97.62 279 ILE A C 1
ATOM 2086 O O . ILE A 1 279 ? -11.112 4.503 14.983 1.00 97.62 279 ILE A O 1
ATOM 2090 N N . ALA A 1 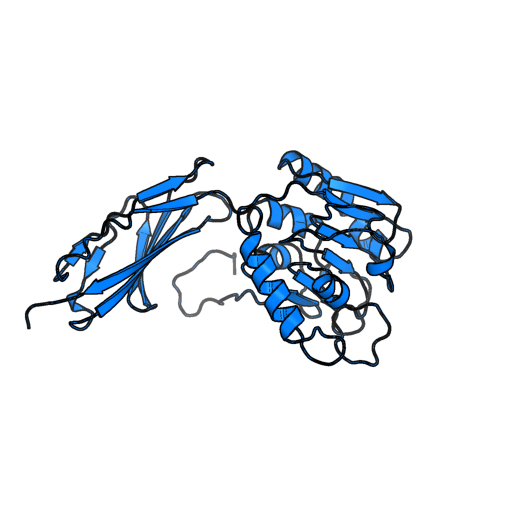280 ? -8.868 4.531 14.961 1.00 97.44 280 ALA A N 1
ATOM 2091 C CA . ALA A 1 280 ? -8.701 5.967 14.826 1.00 97.44 280 ALA A CA 1
ATOM 2092 C C . ALA A 1 280 ? -8.298 6.276 13.385 1.00 97.44 280 ALA A C 1
ATOM 2094 O O . ALA A 1 280 ? -7.347 5.680 12.876 1.00 97.44 280 ALA A O 1
ATOM 2095 N N . ARG A 1 281 ? -8.981 7.224 12.744 1.00 96.38 281 ARG A N 1
ATOM 2096 C CA . ARG A 1 281 ? -8.532 7.817 11.479 1.00 96.38 281 ARG A CA 1
ATOM 2097 C C . ARG A 1 281 ? -7.916 9.174 11.746 1.00 96.38 281 ARG A C 1
ATOM 2099 O O . ARG A 1 281 ? -8.559 10.013 12.378 1.00 96.38 281 ARG A O 1
ATOM 2106 N N . GLY A 1 282 ? -6.704 9.380 11.255 1.00 96.06 282 GLY A N 1
ATOM 2107 C CA . GLY A 1 282 ? -5.958 10.623 11.373 1.00 96.06 282 GLY A CA 1
ATOM 2108 C C . GLY A 1 282 ? -6.615 11.789 10.635 1.00 96.06 282 GLY A C 1
ATOM 2109 O O . GLY A 1 282 ? -7.423 11.618 9.718 1.00 96.06 282 GLY A O 1
ATOM 2110 N N . ASN A 1 283 ? -6.262 12.998 11.059 1.00 94.69 283 ASN A N 1
ATOM 2111 C CA . ASN A 1 283 ? -6.611 14.261 10.406 1.00 94.69 283 ASN A CA 1
ATOM 2112 C C . ASN A 1 283 ? -5.720 14.594 9.194 1.00 94.69 283 ASN A C 1
ATOM 2114 O O . ASN A 1 283 ? -5.891 15.642 8.570 1.00 94.69 283 ASN A O 1
ATOM 2118 N N . ASP A 1 284 ? -4.762 13.729 8.878 1.00 93.44 284 ASP A N 1
ATOM 2119 C CA . ASP A 1 284 ? -3.871 13.855 7.741 1.00 93.44 284 ASP A CA 1
ATOM 2120 C C . ASP A 1 284 ? -4.564 13.460 6.429 1.00 93.44 284 ASP A C 1
ATOM 2122 O O . ASP A 1 284 ? -5.631 12.846 6.391 1.00 93.44 284 ASP A O 1
ATOM 2126 N N . ARG A 1 285 ? -3.945 13.827 5.304 1.00 89.06 285 ARG A N 1
ATOM 2127 C CA . ARG A 1 285 ? -4.551 13.669 3.975 1.00 89.06 285 ARG A CA 1
ATOM 2128 C C . ARG A 1 285 ? -4.823 12.207 3.599 1.00 89.06 285 ARG A C 1
ATOM 2130 O O . ARG A 1 285 ? -5.785 11.958 2.879 1.00 89.06 285 ARG A O 1
ATOM 2137 N N . VAL A 1 286 ? -3.978 11.276 4.045 1.00 90.56 286 VAL A N 1
ATOM 2138 C CA . VAL A 1 286 ? -4.144 9.835 3.786 1.00 90.56 286 VAL A CA 1
ATOM 2139 C C . VAL A 1 286 ? -4.983 9.139 4.861 1.00 90.56 286 VAL A C 1
ATOM 2141 O O . VAL A 1 286 ? -5.201 7.938 4.770 1.00 90.56 286 VAL A O 1
ATOM 2144 N N . GLN A 1 287 ? -5.492 9.892 5.846 1.00 92.50 287 GLN A N 1
ATOM 2145 C CA . GLN A 1 287 ? -6.303 9.387 6.955 1.00 92.50 287 GLN A CA 1
ATOM 2146 C C . GLN A 1 287 ? -5.655 8.180 7.639 1.00 92.50 287 GLN A C 1
ATOM 2148 O O . GLN A 1 287 ? -6.275 7.118 7.753 1.00 92.50 287 GLN A O 1
ATOM 2153 N N . SER A 1 288 ? -4.406 8.359 8.078 1.00 93.69 288 SER A N 1
ATOM 2154 C CA . SER A 1 288 ? -3.589 7.329 8.723 1.00 93.69 288 SER A CA 1
ATOM 2155 C C . SER A 1 288 ? -4.384 6.582 9.795 1.00 93.69 288 SER A C 1
ATOM 2157 O O . SER A 1 288 ? -5.176 7.177 10.528 1.00 93.69 288 SER A O 1
ATOM 2159 N N . ILE A 1 289 ? -4.193 5.266 9.888 1.00 93.88 289 ILE A N 1
ATOM 2160 C CA . ILE A 1 289 ? -5.016 4.403 10.739 1.00 93.88 289 ILE A CA 1
ATOM 2161 C C . ILE A 1 289 ? -4.223 3.926 11.952 1.00 93.88 289 ILE A C 1
ATOM 2163 O O . ILE A 1 289 ? -3.223 3.229 11.809 1.00 93.88 289 ILE A O 1
ATOM 2167 N N . ALA A 1 290 ? -4.752 4.206 13.141 1.00 95.38 290 ALA A N 1
ATOM 2168 C CA . ALA A 1 290 ? -4.381 3.523 14.372 1.00 95.38 290 ALA A CA 1
ATOM 2169 C C . ALA A 1 290 ? -5.466 2.498 14.714 1.00 95.38 290 ALA A C 1
ATOM 2171 O O . ALA A 1 290 ? -6.651 2.827 14.750 1.00 95.38 290 ALA A O 1
ATOM 2172 N N . ARG A 1 291 ? -5.085 1.246 14.976 1.00 95.75 291 ARG A N 1
ATOM 2173 C CA . ARG A 1 291 ? -6.032 0.160 15.257 1.00 95.75 291 ARG A CA 1
ATOM 2174 C C . ARG A 1 291 ? -5.616 -0.612 16.497 1.00 95.75 291 ARG A C 1
ATOM 2176 O O . ARG A 1 291 ? -4.450 -0.961 16.642 1.00 95.75 291 ARG A O 1
ATOM 2183 N N . SER A 1 292 ? -6.591 -0.958 17.331 1.00 96.75 292 SER A N 1
ATOM 2184 C CA . SER A 1 292 ? -6.423 -1.958 18.385 1.00 96.75 292 SER A CA 1
ATOM 2185 C C . SER A 1 292 ? -7.598 -2.928 18.399 1.00 96.75 292 SER A C 1
ATOM 2187 O O . SER A 1 292 ? -8.700 -2.601 17.948 1.00 96.75 292 SER A O 1
ATOM 2189 N N . VAL A 1 293 ? -7.341 -4.141 18.883 1.00 97.25 293 VAL A N 1
ATOM 2190 C CA . VAL A 1 293 ? -8.305 -5.238 18.971 1.00 97.25 293 VAL A CA 1
ATOM 2191 C C . VAL A 1 293 ? -8.171 -5.888 20.337 1.00 97.25 293 VAL A C 1
ATOM 2193 O O . VAL A 1 293 ? -7.063 -6.211 20.757 1.00 97.25 293 VAL A O 1
ATOM 2196 N N . LEU A 1 294 ? -9.292 -6.121 21.009 1.00 96.19 294 LEU A N 1
ATOM 2197 C CA . LEU A 1 294 ? -9.325 -6.830 22.283 1.00 96.19 294 LEU A CA 1
ATOM 2198 C C . LEU A 1 294 ? -10.592 -7.667 22.419 1.00 96.19 294 LEU A C 1
ATOM 2200 O O . LEU A 1 294 ? -11.601 -7.416 21.765 1.00 96.19 294 LEU A O 1
ATOM 2204 N N . THR A 1 295 ? -10.522 -8.701 23.251 1.00 97.56 295 THR A N 1
ATOM 2205 C CA . THR A 1 295 ? -11.688 -9.519 23.594 1.00 97.56 295 THR A CA 1
ATOM 2206 C C . THR A 1 295 ? -12.239 -9.054 24.932 1.00 97.56 295 THR A C 1
ATOM 2208 O O . THR A 1 295 ? -11.494 -8.955 25.904 1.00 97.56 295 THR A O 1
ATOM 2211 N N . VAL A 1 296 ? -13.542 -8.804 24.986 1.00 97.19 296 VAL A N 1
ATOM 2212 C CA . VAL A 1 296 ? -14.280 -8.430 26.201 1.00 97.19 296 VAL A CA 1
ATOM 2213 C C . VAL A 1 296 ? -15.329 -9.481 26.518 1.00 97.19 296 VAL A C 1
ATOM 2215 O O . VAL A 1 296 ? -15.720 -10.260 25.650 1.00 97.19 296 VAL A O 1
ATOM 2218 N N . THR A 1 297 ? -15.804 -9.487 27.760 1.00 98.00 297 THR A N 1
ATOM 2219 C CA . THR A 1 297 ? -16.987 -10.258 28.154 1.00 98.00 297 THR A CA 1
ATOM 2220 C C . THR A 1 297 ? -18.140 -9.296 28.408 1.00 98.00 297 THR A C 1
ATOM 2222 O O . THR A 1 297 ? -17.944 -8.296 29.088 1.00 98.00 297 THR A O 1
ATOM 2225 N N . VAL A 1 298 ? -19.324 -9.590 27.881 1.00 97.88 298 VAL A N 1
ATOM 2226 C CA . VAL A 1 298 ? -20.571 -8.854 28.118 1.00 97.88 298 VAL A CA 1
ATOM 2227 C C . VAL A 1 298 ? -21.477 -9.670 29.038 1.00 97.88 298 VAL A C 1
ATOM 2229 O O . VAL A 1 298 ? -21.628 -10.879 28.848 1.00 97.88 298 VAL A O 1
ATOM 2232 N N . ALA A 1 299 ? -22.073 -9.013 30.032 1.00 97.12 299 ALA A N 1
ATOM 2233 C CA . ALA A 1 299 ? -23.043 -9.595 30.957 1.00 97.12 299 ALA A CA 1
ATOM 2234 C C . ALA A 1 299 ? -24.129 -8.567 31.325 1.00 97.12 299 ALA A C 1
ATOM 2236 O O . ALA A 1 299 ? -24.077 -7.925 32.372 1.00 97.12 299 ALA A O 1
ATOM 2237 N N . ASN A 1 300 ? -25.113 -8.400 30.447 1.00 94.50 300 ASN A N 1
ATOM 2238 C CA . ASN A 1 300 ? -26.317 -7.619 30.703 1.00 94.50 300 ASN A CA 1
ATOM 2239 C C . ASN A 1 300 ? -27.288 -8.385 31.608 1.00 94.50 300 ASN A C 1
ATOM 2241 O O . ASN A 1 300 ? -27.374 -9.613 31.531 1.00 94.50 300 ASN A O 1
ATOM 2245 N N . ALA A 1 301 ? -28.029 -7.645 32.436 1.00 87.69 301 ALA A N 1
ATOM 2246 C CA . ALA A 1 301 ? -29.191 -8.192 33.128 1.00 87.69 301 ALA A CA 1
ATOM 2247 C C . ALA A 1 301 ? -30.256 -8.601 32.095 1.00 87.69 301 ALA A C 1
ATOM 2249 O O . ALA A 1 301 ? -30.449 -7.880 31.114 1.00 87.69 301 ALA A O 1
ATOM 2250 N N . GLU A 1 302 ? -30.883 -9.761 32.311 1.00 66.88 302 GLU A N 1
ATOM 2251 C CA . GLU A 1 302 ? -32.017 -10.247 31.508 1.00 66.88 302 GLU A CA 1
ATOM 2252 C C . GLU A 1 302 ? -33.251 -9.342 31.626 1.00 66.88 302 GLU A C 1
ATOM 2254 O O . GLU A 1 302 ? -33.490 -8.793 32.730 1.00 66.88 302 GLU A O 1
#